Protein AF-A0A2H0LIM7-F1 (afdb_monomer_lite)

Structure (mmCIF, N/CA/C/O backbone):
data_AF-A0A2H0LIM7-F1
#
_entry.id   AF-A0A2H0LIM7-F1
#
loop_
_atom_site.group_PDB
_atom_site.id
_atom_site.type_symbol
_atom_site.label_atom_id
_atom_site.label_alt_id
_atom_site.label_comp_id
_atom_site.label_asym_id
_atom_site.label_entity_id
_atom_site.label_seq_id
_atom_site.pdbx_PDB_ins_code
_atom_site.Cartn_x
_atom_site.Cartn_y
_atom_site.Cartn_z
_atom_site.occupancy
_atom_site.B_iso_or_equiv
_atom_site.auth_seq_id
_atom_site.auth_comp_id
_atom_site.auth_asym_id
_atom_site.auth_atom_id
_atom_site.pdbx_PDB_model_num
ATOM 1 N N . MET A 1 1 ? -18.563 -8.566 0.658 1.00 57.03 1 MET A N 1
ATOM 2 C CA . MET A 1 1 ? -17.416 -7.647 0.821 1.00 57.03 1 MET A CA 1
ATOM 3 C C . MET A 1 1 ? -16.887 -7.383 -0.567 1.00 57.03 1 MET A C 1
ATOM 5 O O . MET A 1 1 ? -16.732 -8.363 -1.287 1.00 57.03 1 MET A O 1
ATOM 9 N N . GLY A 1 2 ? -16.702 -6.127 -0.965 1.00 71.62 2 GLY A N 1
ATOM 10 C CA . GLY A 1 2 ? -16.089 -5.837 -2.256 1.00 71.62 2 GLY A CA 1
ATOM 11 C C . GLY A 1 2 ? -14.582 -6.066 -2.238 1.00 71.62 2 GLY A C 1
ATOM 12 O O . GLY A 1 2 ? -13.991 -6.454 -1.222 1.00 71.62 2 GLY A O 1
ATOM 13 N N . GLU A 1 3 ? -13.982 -5.890 -3.409 1.00 87.62 3 GLU A N 1
ATOM 14 C CA . GLU A 1 3 ? -12.591 -6.235 -3.670 1.00 87.62 3 GLU A CA 1
ATOM 15 C C . GLU A 1 3 ? -11.652 -5.355 -2.830 1.00 87.62 3 GLU A C 1
ATOM 17 O O . GLU A 1 3 ? -11.713 -4.127 -2.878 1.00 87.62 3 GLU A O 1
ATOM 22 N N . ARG A 1 4 ? -10.776 -5.988 -2.042 1.00 94.50 4 ARG A N 1
ATOM 23 C CA . ARG A 1 4 ? -9.641 -5.318 -1.397 1.00 94.50 4 ARG A CA 1
ATOM 24 C C . ARG A 1 4 ? -8.365 -5.846 -2.010 1.00 94.50 4 ARG A C 1
ATOM 26 O O . ARG A 1 4 ? -8.205 -7.065 -2.128 1.00 94.50 4 ARG A O 1
ATOM 33 N N . LEU A 1 5 ? -7.474 -4.929 -2.352 1.00 97.69 5 LEU A N 1
ATOM 34 C CA . LEU A 1 5 ? -6.215 -5.237 -3.009 1.00 97.69 5 LEU A CA 1
ATOM 35 C C . LEU A 1 5 ? -5.060 -4.765 -2.139 1.00 97.69 5 LEU A C 1
ATOM 37 O O . LEU A 1 5 ? -5.102 -3.654 -1.618 1.00 97.69 5 LEU A O 1
ATOM 41 N N . VAL A 1 6 ? -4.034 -5.596 -1.996 1.00 98.62 6 VAL A N 1
ATOM 42 C CA . VAL A 1 6 ? -2.711 -5.154 -1.541 1.00 98.62 6 VAL A CA 1
ATOM 43 C C . VAL A 1 6 ? -1.841 -5.014 -2.773 1.00 98.62 6 VAL A C 1
ATOM 45 O O . VAL A 1 6 ? -1.863 -5.917 -3.605 1.00 98.62 6 VAL A O 1
ATOM 48 N N . LEU A 1 7 ? -1.119 -3.909 -2.900 1.00 98.56 7 LEU A N 1
ATOM 49 C CA . LEU A 1 7 ? -0.325 -3.594 -4.077 1.00 98.56 7 LEU A CA 1
ATOM 50 C C . LEU A 1 7 ? 1.060 -3.097 -3.682 1.00 98.56 7 LEU A C 1
ATOM 52 O O . LEU A 1 7 ? 1.208 -2.341 -2.721 1.00 98.56 7 LEU A O 1
ATOM 56 N N . ASP A 1 8 ? 2.028 -3.522 -4.478 1.00 98.38 8 ASP A N 1
ATOM 57 C CA . ASP A 1 8 ? 3.386 -2.996 -4.556 1.00 98.38 8 ASP A CA 1
ATOM 58 C C . ASP A 1 8 ? 3.808 -3.018 -6.036 1.00 98.38 8 ASP A C 1
ATOM 60 O O . ASP A 1 8 ? 3.236 -3.778 -6.835 1.00 98.38 8 ASP A O 1
ATOM 64 N N . LEU A 1 9 ? 4.762 -2.179 -6.431 1.00 98.12 9 LEU A N 1
ATOM 65 C CA . LEU A 1 9 ? 5.326 -2.224 -7.775 1.00 98.12 9 LEU A CA 1
ATOM 66 C C . LEU A 1 9 ? 6.826 -1.973 -7.810 1.00 98.12 9 LEU A C 1
ATOM 68 O O . LEU A 1 9 ? 7.392 -1.236 -7.009 1.00 98.12 9 LEU A O 1
ATOM 72 N N . GLU A 1 10 ? 7.432 -2.505 -8.863 1.00 97.88 10 GLU A N 1
ATOM 73 C CA . GLU A 1 10 ? 8.812 -2.246 -9.237 1.00 97.88 10 GLU A CA 1
ATOM 74 C C . GLU A 1 10 ? 8.871 -1.412 -10.517 1.00 97.88 10 GLU A C 1
ATOM 76 O O . GLU A 1 10 ? 8.013 -1.515 -11.405 1.00 97.88 10 GLU A O 1
ATOM 81 N N . THR A 1 11 ? 9.901 -0.574 -10.633 1.00 98.00 11 THR A N 1
ATOM 82 C CA . THR A 1 11 ? 10.043 0.369 -11.748 1.00 98.00 11 THR A CA 1
ATOM 83 C C . THR A 1 11 ? 11.043 -0.102 -12.798 1.00 98.00 11 THR A C 1
ATOM 85 O O . THR A 1 11 ? 11.822 -1.030 -12.583 1.00 98.00 11 THR A O 1
ATOM 88 N N . GLN A 1 12 ? 11.005 0.527 -13.973 1.00 97.75 12 GLN A N 1
ATOM 89 C CA . GLN A 1 12 ? 11.974 0.283 -15.049 1.00 97.75 12 GLN A CA 1
ATOM 90 C C . GLN A 1 12 ? 13.236 1.139 -14.907 1.00 97.75 12 GLN A C 1
ATOM 92 O O . GLN A 1 12 ? 14.309 0.763 -15.381 1.00 97.75 12 GLN A O 1
ATOM 97 N N . LYS A 1 13 ? 13.085 2.313 -14.288 1.00 96.81 13 LYS A N 1
ATOM 98 C CA . LYS A 1 13 ? 14.121 3.336 -14.141 1.00 96.81 13 LYS A CA 1
ATOM 99 C C . LYS A 1 13 ? 14.261 3.760 -12.687 1.00 96.81 13 LYS A C 1
ATOM 101 O O . LYS A 1 13 ? 13.305 3.686 -11.910 1.00 96.81 13 LYS A O 1
ATOM 106 N N . GLU A 1 14 ? 15.433 4.271 -12.340 1.00 95.06 14 GLU A N 1
ATOM 107 C CA . GLU A 1 14 ? 15.665 5.018 -11.103 1.00 95.06 14 GLU A CA 1
ATOM 108 C C . GLU A 1 14 ? 15.405 6.521 -11.283 1.00 95.06 14 GLU A C 1
ATOM 110 O O . GLU A 1 14 ? 15.381 7.064 -12.387 1.00 95.06 14 GLU A O 1
ATOM 115 N N . PHE A 1 15 ? 15.255 7.237 -10.166 1.00 94.62 15 PHE A N 1
ATOM 116 C CA . PHE A 1 15 ? 15.021 8.685 -10.172 1.00 94.62 15 PHE A CA 1
ATOM 117 C C . PHE A 1 15 ? 16.123 9.506 -10.859 1.00 94.62 15 PHE A C 1
ATOM 119 O O . PHE A 1 15 ? 15.852 10.624 -11.288 1.00 94.62 15 PHE A O 1
ATOM 126 N N . SER A 1 16 ? 17.357 8.999 -10.930 1.00 95.25 16 SER A N 1
ATOM 127 C CA . SER A 1 16 ? 18.481 9.629 -11.645 1.00 95.25 16 SER A CA 1
ATOM 128 C C . SER A 1 16 ? 18.307 9.610 -13.162 1.00 95.25 16 SER A C 1
ATOM 130 O O . SER A 1 16 ? 18.893 10.445 -13.844 1.00 95.25 16 SER A O 1
ATOM 132 N N . GLU A 1 17 ? 17.516 8.676 -13.687 1.00 95.12 17 GLU A N 1
ATOM 133 C CA . GLU A 1 17 ? 17.310 8.467 -15.123 1.00 95.12 17 GLU A CA 1
ATOM 134 C C . GLU A 1 17 ? 16.125 9.285 -15.674 1.00 95.12 17 GLU A C 1
ATOM 136 O O . GLU A 1 17 ? 15.857 9.241 -16.875 1.00 95.12 17 GLU A O 1
ATOM 141 N N . VAL A 1 18 ? 15.403 10.033 -14.826 1.00 95.19 18 VAL A N 1
ATOM 142 C CA . VAL A 1 18 ? 14.197 10.780 -15.222 1.00 95.19 18 VAL A CA 1
ATOM 143 C C . VAL A 1 18 ? 14.254 12.255 -14.838 1.00 95.19 18 VAL A C 1
ATOM 145 O O . VAL A 1 18 ? 14.730 12.643 -13.768 1.00 95.19 18 VAL A O 1
ATOM 148 N N . GLU A 1 19 ? 13.716 13.100 -15.715 1.00 92.44 19 GLU A N 1
ATOM 149 C CA . GLU A 1 19 ? 13.679 14.543 -15.501 1.00 92.44 19 GLU A CA 1
ATOM 150 C C . GLU A 1 19 ? 12.860 14.905 -14.255 1.00 92.44 19 GLU A C 1
ATOM 152 O O . GLU A 1 19 ? 11.768 14.385 -14.011 1.00 92.44 19 GLU A O 1
ATOM 157 N N . GLY A 1 20 ? 13.401 15.813 -13.440 1.00 92.38 20 GLY A N 1
ATOM 158 C CA . GLY A 1 20 ? 12.714 16.330 -12.259 1.00 92.38 20 GLY A CA 1
ATOM 159 C C . GLY A 1 20 ? 12.438 15.287 -11.172 1.00 92.38 20 GLY A C 1
ATOM 160 O O . GLY A 1 20 ? 11.701 15.595 -10.240 1.00 92.38 20 GLY A O 1
ATOM 161 N N . ARG A 1 21 ? 13.014 14.075 -11.269 1.00 92.56 21 ARG A N 1
ATOM 162 C CA . ARG A 1 21 ? 12.788 12.962 -10.328 1.00 92.56 21 ARG A CA 1
ATOM 163 C C . ARG A 1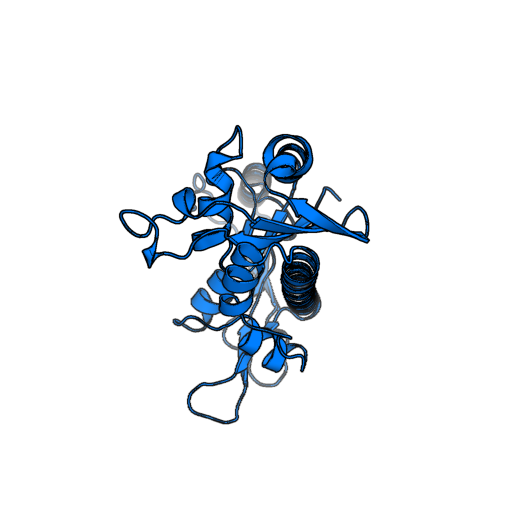 21 ? 11.295 12.635 -10.159 1.00 92.56 21 ARG A C 1
ATOM 165 O O . ARG A 1 21 ? 10.840 12.333 -9.058 1.00 92.56 21 ARG A O 1
ATOM 172 N N . LYS A 1 22 ? 10.539 12.733 -11.253 1.00 95.00 22 LYS A N 1
ATOM 173 C CA . LYS A 1 22 ? 9.093 12.501 -11.294 1.00 95.00 22 LYS A CA 1
ATOM 174 C C . LYS A 1 22 ? 8.766 10.999 -11.294 1.00 95.00 22 LYS A C 1
ATOM 176 O O . LYS A 1 22 ? 9.214 10.311 -12.214 1.00 95.00 22 LYS A O 1
ATOM 181 N N . PRO A 1 23 ? 8.006 10.476 -10.311 1.00 96.75 23 PRO A N 1
ATOM 182 C CA . PRO A 1 23 ? 7.642 9.057 -10.261 1.00 96.75 23 PRO A CA 1
ATOM 183 C C . PRO A 1 23 ? 6.920 8.555 -11.520 1.00 96.75 23 PRO A C 1
ATOM 185 O O . PRO A 1 23 ? 7.204 7.465 -12.003 1.00 96.75 23 PRO A O 1
ATOM 188 N N . GLU A 1 24 ? 6.048 9.373 -12.108 1.00 96.81 24 GLU A N 1
ATOM 189 C CA . GLU A 1 24 ? 5.269 9.042 -13.307 1.00 96.81 24 GLU A CA 1
ATOM 190 C C . GLU A 1 24 ? 6.130 8.747 -14.552 1.00 96.81 24 GLU A C 1
ATOM 192 O O . GLU A 1 24 ? 5.637 8.207 -15.537 1.00 96.81 24 GLU A O 1
ATOM 197 N N . LEU A 1 25 ? 7.426 9.081 -14.527 1.00 97.69 25 LEU A N 1
ATOM 198 C CA . LEU A 1 25 ? 8.358 8.831 -15.631 1.00 97.69 25 LEU A CA 1
ATOM 199 C C . LEU A 1 25 ? 9.185 7.547 -15.462 1.00 97.69 25 LEU A C 1
ATOM 201 O O . LEU A 1 25 ? 9.908 7.158 -16.391 1.00 97.69 25 LEU A O 1
ATOM 205 N N . LEU A 1 26 ? 9.108 6.901 -14.292 1.00 97.81 26 LEU A N 1
ATOM 206 C CA . LEU A 1 26 ? 9.946 5.749 -13.951 1.00 97.81 26 LEU A CA 1
ATOM 207 C C . LEU A 1 26 ? 9.567 4.484 -14.729 1.00 97.81 26 LEU A C 1
ATOM 209 O O . LEU A 1 26 ? 10.425 3.629 -14.942 1.00 97.81 26 LEU A O 1
ATOM 213 N N . GLY A 1 27 ? 8.314 4.395 -15.182 1.00 98.12 27 GLY A N 1
ATOM 214 C CA . GLY A 1 27 ? 7.759 3.224 -15.858 1.00 98.12 27 GLY A CA 1
ATOM 215 C C . GLY A 1 27 ? 7.587 2.026 -14.922 1.00 98.12 27 GLY A C 1
ATOM 216 O O . GLY A 1 27 ? 8.317 1.874 -13.943 1.00 98.12 27 GLY A O 1
ATOM 217 N N . VAL A 1 28 ? 6.628 1.158 -15.232 1.00 98.44 28 VAL A N 1
ATOM 218 C CA . VAL A 1 28 ? 6.327 -0.051 -14.448 1.00 98.44 28 VAL A CA 1
ATOM 219 C C . VAL A 1 28 ? 7.069 -1.251 -15.029 1.00 98.44 28 VAL A C 1
ATOM 221 O O . VAL A 1 28 ? 6.936 -1.525 -16.217 1.00 98.44 28 VAL A O 1
ATOM 224 N N . SER A 1 29 ? 7.824 -1.999 -14.224 1.00 98.00 29 SER A N 1
ATOM 225 C CA . SER A 1 29 ? 8.353 -3.305 -14.645 1.00 98.00 29 SER A CA 1
ATOM 226 C C . SER A 1 29 ? 7.385 -4.430 -14.266 1.00 98.00 29 SER A C 1
ATOM 228 O O . SER A 1 29 ? 6.928 -5.167 -15.142 1.00 98.00 29 SER A O 1
ATOM 230 N N . VAL A 1 30 ? 7.014 -4.518 -12.986 1.00 98.50 30 VAL A N 1
ATOM 231 C CA . VAL A 1 30 ? 6.029 -5.470 -12.451 1.00 98.50 30 VAL A CA 1
ATOM 232 C C . VAL A 1 30 ? 5.170 -4.780 -11.396 1.00 98.50 30 VAL A C 1
ATOM 234 O O . VAL A 1 30 ? 5.684 -4.028 -10.576 1.00 98.50 30 VAL A O 1
ATOM 237 N N . VAL A 1 31 ? 3.872 -5.075 -11.389 1.00 98.81 31 VAL A N 1
ATOM 238 C CA . VAL A 1 31 ? 2.958 -4.762 -10.285 1.00 98.81 31 VAL A CA 1
ATOM 239 C C . VAL A 1 31 ? 2.527 -6.062 -9.632 1.00 98.81 31 VAL A C 1
ATOM 241 O O . VAL A 1 31 ? 1.913 -6.911 -10.282 1.00 98.81 31 VAL A O 1
ATOM 244 N N . GLY A 1 32 ? 2.835 -6.214 -8.353 1.00 98.69 32 GLY A N 1
ATOM 245 C CA . GLY A 1 32 ? 2.361 -7.312 -7.532 1.00 98.69 32 GLY A CA 1
ATOM 246 C C . GLY A 1 32 ? 1.036 -6.941 -6.881 1.00 98.69 32 GLY A C 1
ATOM 247 O O . GLY A 1 32 ? 0.869 -5.838 -6.362 1.00 98.69 32 GLY A O 1
ATOM 248 N N . VAL A 1 33 ? 0.088 -7.874 -6.875 1.00 98.75 33 VAL A N 1
ATOM 249 C CA . VAL A 1 33 ? -1.215 -7.683 -6.242 1.00 98.75 33 VAL A CA 1
ATOM 250 C C . VAL A 1 33 ? -1.601 -8.911 -5.438 1.00 98.75 33 VAL A C 1
ATOM 252 O O . VAL A 1 33 ? -1.438 -10.039 -5.889 1.00 98.75 33 VAL A O 1
ATOM 255 N N . TYR A 1 34 ? -2.181 -8.698 -4.263 1.00 98.75 34 TYR A N 1
ATOM 256 C CA . TYR A 1 34 ? -2.949 -9.717 -3.559 1.00 98.75 34 TYR A CA 1
ATOM 257 C C . TYR A 1 34 ? -4.419 -9.315 -3.506 1.00 98.75 34 TYR A C 1
ATOM 259 O O . TYR A 1 34 ? -4.742 -8.214 -3.059 1.00 98.75 34 TYR A O 1
ATOM 267 N N . SER A 1 35 ? -5.309 -10.224 -3.905 1.00 97.94 35 SER A N 1
ATOM 268 C CA . SER A 1 35 ? -6.756 -10.033 -3.802 1.00 97.94 35 SER A CA 1
ATOM 269 C C . SER A 1 35 ? -7.327 -10.773 -2.602 1.00 97.94 35 SER A C 1
ATOM 271 O O . SER A 1 35 ? -7.253 -11.999 -2.523 1.00 97.94 35 SER A O 1
ATOM 273 N N . TYR A 1 36 ? -7.983 -10.044 -1.695 1.00 95.75 36 TYR A N 1
ATOM 274 C CA . TYR A 1 36 ? -8.735 -10.665 -0.598 1.00 95.75 36 TYR A CA 1
ATOM 275 C C . TYR A 1 36 ? -9.972 -11.424 -1.081 1.00 95.75 36 TYR A C 1
ATOM 277 O O . TYR A 1 36 ? -10.409 -12.353 -0.409 1.00 95.75 36 TYR A O 1
ATOM 285 N N . GLN A 1 37 ? -10.549 -11.029 -2.218 1.00 94.75 37 GLN A N 1
ATOM 286 C CA . GLN A 1 37 ? -11.741 -11.677 -2.759 1.00 94.75 37 GLN A CA 1
ATOM 287 C C . GLN A 1 37 ? -11.405 -13.031 -3.388 1.00 94.75 37 GLN A C 1
ATOM 289 O O . GLN A 1 37 ? -12.150 -13.992 -3.219 1.00 94.75 37 GLN A O 1
ATOM 294 N N . GLU A 1 38 ? -10.284 -13.106 -4.103 1.00 95.88 38 GLU A N 1
ATOM 295 C CA . GLU A 1 38 ? -9.848 -14.325 -4.793 1.00 95.88 38 GLU A CA 1
ATOM 296 C C . GLU A 1 38 ? -8.856 -15.155 -3.967 1.00 95.88 38 GLU A C 1
ATOM 298 O O . GLU A 1 38 ? -8.543 -16.282 -4.343 1.00 95.88 38 GLU A O 1
ATOM 303 N N . ASN A 1 39 ? -8.361 -14.608 -2.850 1.00 96.88 39 ASN A N 1
ATOM 304 C CA . ASN A 1 39 ? -7.353 -15.218 -1.984 1.00 96.88 39 ASN A CA 1
ATOM 305 C C . ASN A 1 39 ? -6.112 -15.692 -2.766 1.00 96.88 39 ASN A C 1
ATOM 307 O O . ASN A 1 39 ? -5.599 -16.792 -2.551 1.00 96.88 39 ASN A O 1
ATOM 311 N N . ARG A 1 40 ? -5.640 -14.868 -3.709 1.00 97.69 40 ARG A N 1
ATOM 312 C CA . ARG A 1 40 ? -4.475 -15.177 -4.544 1.00 97.69 40 ARG A CA 1
ATOM 313 C C . ARG A 1 40 ? -3.600 -13.959 -4.791 1.00 97.69 40 ARG A C 1
ATOM 315 O O . ARG A 1 40 ? -4.044 -12.817 -4.659 1.00 97.69 40 ARG A O 1
ATOM 322 N N . TYR A 1 41 ? -2.366 -14.256 -5.171 1.00 98.62 41 TYR A N 1
ATOM 323 C CA . TYR A 1 41 ? -1.390 -13.292 -5.648 1.00 98.62 41 TYR A CA 1
ATOM 324 C C . TYR A 1 41 ? -1.368 -13.313 -7.175 1.00 98.62 41 TYR A C 1
ATOM 326 O O . TYR A 1 41 ? -1.304 -14.387 -7.771 1.00 98.62 41 TYR A O 1
ATOM 334 N N . ASP A 1 42 ? -1.393 -12.134 -7.780 1.00 98.25 42 ASP A N 1
ATOM 335 C CA . ASP A 1 42 ? -1.286 -11.914 -9.215 1.00 98.25 42 ASP A CA 1
ATOM 336 C C . ASP A 1 42 ? -0.126 -10.943 -9.475 1.00 98.25 42 ASP A C 1
ATOM 338 O O . ASP A 1 42 ? 0.133 -10.045 -8.673 1.00 98.25 42 ASP A O 1
ATOM 342 N N . ALA A 1 43 ? 0.570 -11.108 -10.597 1.00 98.38 43 ALA A N 1
ATOM 343 C CA . ALA A 1 43 ? 1.596 -10.176 -11.049 1.00 98.38 43 ALA A CA 1
ATOM 344 C C . ALA A 1 43 ? 1.256 -9.680 -12.454 1.00 98.38 43 ALA A C 1
ATOM 346 O O . ALA A 1 43 ? 0.880 -10.469 -13.324 1.00 98.38 43 ALA A O 1
ATOM 347 N N . TYR A 1 44 ? 1.397 -8.377 -12.668 1.00 98.62 44 TYR A N 1
ATOM 348 C CA . TYR A 1 44 ? 1.095 -7.711 -13.928 1.00 98.62 44 TYR A CA 1
ATOM 349 C C . TYR A 1 44 ? 2.356 -7.056 -14.470 1.00 98.62 44 TYR A C 1
ATOM 351 O O . TYR A 1 44 ? 2.979 -6.245 -13.789 1.00 98.62 44 TYR A O 1
ATOM 359 N N . MET A 1 45 ? 2.727 -7.388 -15.704 1.00 98.12 45 MET A N 1
ATOM 360 C CA . MET A 1 45 ? 3.746 -6.630 -16.430 1.00 98.12 45 MET A CA 1
ATOM 361 C C . MET A 1 45 ? 3.143 -5.336 -16.980 1.00 98.12 45 MET A C 1
ATOM 363 O O . MET A 1 45 ? 1.922 -5.206 -17.068 1.00 98.12 45 MET A O 1
ATOM 367 N N . GLU A 1 46 ? 3.992 -4.401 -17.406 1.00 98.19 46 GLU A N 1
ATOM 368 C CA . GLU A 1 46 ? 3.580 -3.099 -17.951 1.00 98.19 46 GLU A CA 1
ATOM 369 C C . GLU A 1 46 ? 2.410 -3.189 -18.949 1.00 98.19 46 GLU A C 1
ATOM 371 O O . GLU A 1 46 ? 1.400 -2.499 -18.804 1.00 98.19 46 GLU A O 1
ATOM 376 N N . ALA A 1 47 ? 2.515 -4.096 -19.926 1.00 97.94 47 ALA A N 1
ATOM 377 C CA . ALA A 1 47 ? 1.519 -4.278 -20.983 1.00 97.94 47 ALA A CA 1
ATOM 378 C C . ALA A 1 47 ? 0.142 -4.737 -20.464 1.00 97.94 47 ALA A C 1
ATOM 380 O O . ALA A 1 47 ? -0.875 -4.527 -21.125 1.00 97.94 47 ALA A O 1
ATOM 381 N N . ASP A 1 48 ? 0.099 -5.350 -19.281 1.00 97.81 48 ASP A N 1
ATOM 382 C CA . ASP A 1 48 ? -1.123 -5.851 -18.662 1.00 97.81 48 ASP A CA 1
ATOM 383 C C . ASP A 1 48 ? -1.809 -4.812 -17.761 1.00 97.81 48 ASP A C 1
ATOM 385 O O . ASP A 1 48 ? -2.986 -4.984 -17.430 1.00 97.81 48 ASP A O 1
ATOM 389 N N . VAL A 1 49 ? -1.119 -3.730 -17.374 1.00 98.19 49 VAL A N 1
ATOM 390 C CA . VAL A 1 49 ? -1.624 -2.769 -16.378 1.00 98.19 49 VAL A CA 1
ATOM 391 C C . VAL A 1 49 ? -2.938 -2.133 -16.831 1.00 98.19 49 VAL A C 1
ATOM 393 O O . VAL A 1 49 ? -3.936 -2.193 -16.113 1.00 98.19 49 VAL A O 1
ATOM 396 N N . ALA A 1 50 ? -2.974 -1.570 -18.040 1.00 97.31 50 ALA A N 1
ATOM 397 C CA . ALA A 1 50 ? -4.133 -0.819 -18.521 1.00 97.31 50 ALA A CA 1
ATOM 398 C C . ALA A 1 50 ? -5.374 -1.705 -18.744 1.00 97.31 50 ALA A C 1
ATOM 400 O O . ALA A 1 50 ? -6.495 -1.288 -18.460 1.00 97.31 50 ALA A O 1
ATOM 401 N N . LEU A 1 51 ? -5.186 -2.930 -19.248 1.00 96.81 51 LEU A N 1
ATOM 402 C CA . LEU A 1 51 ? -6.295 -3.808 -19.641 1.00 96.81 51 LEU A CA 1
ATOM 403 C C . LEU A 1 51 ? -6.755 -4.747 -18.524 1.00 96.81 51 LEU A C 1
ATOM 405 O O . LEU A 1 51 ? -7.944 -5.052 -18.448 1.00 96.81 51 LEU A O 1
ATOM 409 N N . LYS A 1 52 ? -5.837 -5.230 -17.678 1.00 97.62 52 LYS A N 1
ATOM 410 C CA . LYS A 1 52 ? -6.139 -6.257 -16.669 1.00 97.62 52 LYS A CA 1
ATOM 411 C C . LYS A 1 52 ? -6.173 -5.704 -15.248 1.00 97.62 52 LYS A C 1
ATOM 413 O O . LYS A 1 52 ? -7.031 -6.120 -14.474 1.00 97.62 52 LYS A O 1
ATOM 418 N N . LEU A 1 53 ? -5.274 -4.781 -14.896 1.00 97.88 53 LEU A N 1
ATOM 419 C CA . LEU A 1 53 ? -5.187 -4.250 -13.531 1.00 97.88 53 LEU A CA 1
ATOM 420 C C . LEU A 1 53 ? -6.094 -3.031 -13.312 1.00 97.88 53 LEU A C 1
ATOM 422 O O . LEU A 1 53 ? -6.785 -2.967 -12.296 1.00 97.88 53 LEU A O 1
ATOM 426 N N . ALA A 1 54 ? -6.138 -2.084 -14.253 1.00 97.81 54 ALA A N 1
ATOM 427 C CA . ALA A 1 54 ? -6.904 -0.846 -14.093 1.00 97.81 54 ALA A CA 1
ATOM 428 C C . ALA A 1 54 ? -8.393 -1.071 -13.739 1.00 97.81 54 ALA A C 1
ATOM 430 O O . ALA A 1 54 ? -8.868 -0.403 -12.817 1.00 97.81 54 ALA A O 1
ATOM 431 N N . PRO A 1 55 ? -9.126 -2.028 -14.354 1.00 95.94 55 PRO A N 1
ATOM 432 C CA . PRO A 1 55 ? -10.512 -2.306 -13.970 1.00 95.94 55 PRO A CA 1
ATOM 433 C C . PRO A 1 55 ? -10.655 -2.804 -12.525 1.00 95.94 55 PRO A C 1
ATOM 435 O O . PRO A 1 55 ? -11.602 -2.427 -11.838 1.00 95.94 55 PRO A O 1
ATOM 438 N N . ARG A 1 56 ? -9.696 -3.606 -12.039 1.00 96.19 56 ARG A N 1
ATOM 439 C CA . ARG A 1 56 ? -9.678 -4.105 -10.654 1.00 96.19 56 ARG A CA 1
ATOM 440 C C . ARG A 1 56 ? -9.417 -2.978 -9.664 1.00 96.19 56 ARG A C 1
ATOM 442 O O . ARG A 1 56 ? -10.120 -2.853 -8.669 1.00 96.19 56 ARG A O 1
ATOM 449 N N . LEU A 1 57 ? -8.448 -2.108 -9.964 1.00 96.25 57 LEU A N 1
ATOM 450 C CA . LEU A 1 57 ? -8.175 -0.923 -9.146 1.00 96.25 57 LEU A CA 1
ATOM 451 C C . LEU A 1 57 ? -9.404 -0.012 -9.066 1.00 96.25 57 LEU A C 1
ATOM 453 O O . LEU A 1 57 ? -9.740 0.461 -7.986 1.00 96.25 57 LEU A O 1
ATOM 457 N N . GLN A 1 58 ? -10.106 0.192 -10.183 1.00 94.25 58 GLN A N 1
ATOM 458 C CA . GLN A 1 58 ? -11.320 1.009 -10.219 1.00 94.25 58 GLN A CA 1
ATOM 459 C C . GLN A 1 58 ? -12.465 0.417 -9.383 1.00 94.25 58 GLN A C 1
ATOM 461 O O . GLN A 1 58 ? -13.245 1.167 -8.794 1.00 94.25 58 GLN A O 1
ATOM 466 N N . ALA A 1 59 ? -12.574 -0.913 -9.342 1.00 91.75 59 ALA A N 1
ATOM 467 C CA . ALA A 1 59 ? -13.593 -1.631 -8.582 1.00 91.75 59 ALA A CA 1
ATOM 468 C C . ALA A 1 59 ? -13.235 -1.825 -7.096 1.00 91.75 59 ALA A C 1
ATOM 470 O O . ALA A 1 59 ? -14.116 -2.159 -6.299 1.00 91.75 59 ALA A O 1
ATOM 471 N N . ALA A 1 60 ? -11.971 -1.617 -6.713 1.00 92.44 60 ALA A N 1
ATOM 472 C CA . ALA A 1 60 ? -11.496 -1.865 -5.360 1.00 92.44 60 ALA A CA 1
ATOM 473 C C . ALA A 1 60 ? -12.181 -0.949 -4.328 1.00 92.44 60 ALA A C 1
ATOM 475 O O . ALA A 1 60 ? -12.176 0.280 -4.429 1.00 92.44 60 ALA A O 1
ATOM 476 N N . GLU A 1 61 ? -12.728 -1.555 -3.273 1.00 92.81 61 GLU A N 1
ATOM 477 C CA . GLU A 1 61 ? -13.261 -0.841 -2.107 1.00 92.81 61 GLU A CA 1
ATOM 478 C C . GLU A 1 61 ? -12.147 -0.256 -1.236 1.00 92.81 61 GLU A C 1
ATOM 480 O O . GLU A 1 61 ? -12.383 0.714 -0.511 1.00 92.81 61 GLU A O 1
ATOM 485 N N . LEU A 1 62 ? -10.961 -0.872 -1.276 1.00 94.00 62 LEU A N 1
ATOM 486 C CA . LEU A 1 62 ? -9.766 -0.419 -0.579 1.00 94.00 62 LEU A CA 1
ATOM 487 C C . LEU A 1 62 ? -8.504 -0.966 -1.256 1.00 94.00 62 LEU A C 1
ATOM 489 O O . LEU A 1 62 ? -8.341 -2.182 -1.390 1.00 94.00 62 LEU A O 1
ATOM 493 N N . LEU A 1 63 ? -7.595 -0.062 -1.608 1.00 96.81 63 LEU A N 1
ATOM 494 C CA . LEU A 1 63 ? -6.234 -0.362 -2.030 1.00 96.81 63 LEU A CA 1
ATOM 495 C C . LEU A 1 63 ? -5.267 -0.171 -0.856 1.00 96.81 63 LEU A C 1
ATOM 497 O O . LEU A 1 63 ? -5.227 0.888 -0.237 1.00 96.81 63 LEU A O 1
ATOM 501 N N . ILE A 1 64 ? -4.489 -1.192 -0.536 1.00 98.00 64 ILE A N 1
ATOM 502 C CA . ILE A 1 64 ? -3.557 -1.218 0.590 1.00 98.00 64 ILE A CA 1
ATOM 503 C C . ILE A 1 64 ? -2.144 -1.263 0.024 1.00 98.00 64 ILE A C 1
ATOM 505 O O . ILE A 1 64 ? -1.866 -2.059 -0.868 1.00 98.00 64 ILE A O 1
ATOM 509 N N . GLY A 1 65 ? -1.239 -0.455 0.559 1.00 98.12 65 GLY A N 1
ATOM 510 C CA . GLY A 1 65 ? 0.164 -0.505 0.162 1.00 98.12 65 GLY A CA 1
ATOM 511 C C . GLY A 1 65 ? 1.086 0.129 1.191 1.00 98.12 65 GLY A C 1
ATOM 512 O O . GLY A 1 65 ? 0.650 0.581 2.258 1.00 98.12 65 GLY A O 1
ATOM 513 N N . PHE A 1 66 ? 2.373 0.174 0.860 1.00 97.88 66 PHE A N 1
ATOM 514 C CA . PHE A 1 66 ? 3.406 0.775 1.692 1.00 97.88 66 PHE A CA 1
ATOM 515 C C . PHE A 1 66 ? 4.119 1.884 0.918 1.00 97.88 66 PHE A C 1
ATOM 517 O O . PHE A 1 66 ? 4.823 1.616 -0.041 1.00 97.88 66 PHE A O 1
ATOM 524 N N . ASN A 1 67 ? 3.948 3.141 1.339 1.00 97.25 67 ASN A N 1
ATOM 525 C CA . ASN A 1 67 ? 4.356 4.335 0.585 1.00 97.25 67 ASN A CA 1
ATOM 526 C C . ASN A 1 67 ? 3.644 4.506 -0.778 1.00 97.25 67 ASN A C 1
ATOM 528 O O . ASN A 1 67 ? 4.039 5.346 -1.594 1.00 97.25 67 ASN A O 1
ATOM 532 N N . ILE A 1 68 ? 2.547 3.771 -0.969 1.00 97.69 68 ILE A N 1
ATOM 533 C CA . ILE A 1 68 ? 1.739 3.706 -2.188 1.00 97.69 68 ILE A CA 1
ATOM 534 C C . ILE A 1 68 ? 1.206 5.070 -2.631 1.00 97.69 68 ILE A C 1
ATOM 536 O O . ILE A 1 68 ? 1.155 5.339 -3.831 1.00 97.69 68 ILE A O 1
ATOM 540 N N . ARG A 1 69 ? 0.878 5.987 -1.701 1.00 96.31 69 ARG A N 1
ATOM 541 C CA . ARG A 1 69 ? 0.373 7.325 -2.075 1.00 96.31 69 ARG A CA 1
ATOM 542 C C . ARG A 1 69 ? 1.419 8.141 -2.822 1.00 96.31 69 ARG A C 1
ATOM 544 O O . ARG A 1 69 ? 1.094 8.888 -3.740 1.00 96.31 69 ARG A O 1
ATOM 551 N N . ARG A 1 70 ? 2.664 8.077 -2.352 1.00 95.69 70 ARG A N 1
ATOM 552 C CA . ARG A 1 70 ? 3.741 8.982 -2.775 1.00 95.69 70 ARG A CA 1
ATOM 553 C C . ARG A 1 70 ? 4.639 8.381 -3.844 1.00 95.69 70 ARG A C 1
ATOM 555 O O . ARG A 1 70 ? 5.472 9.107 -4.381 1.00 95.69 70 ARG A O 1
ATOM 562 N N . PHE A 1 71 ? 4.509 7.086 -4.108 1.00 97.31 71 PHE A N 1
ATOM 563 C CA . PHE A 1 71 ? 5.366 6.378 -5.041 1.00 97.31 71 PHE A CA 1
ATOM 564 C C . PHE A 1 71 ? 4.548 5.600 -6.068 1.00 97.31 71 PHE A C 1
ATOM 566 O O . PHE A 1 71 ? 4.376 6.088 -7.181 1.00 97.31 71 PHE A O 1
ATOM 573 N N . ASP A 1 72 ? 3.988 4.457 -5.690 1.00 98.38 72 ASP A N 1
ATOM 574 C CA . ASP A 1 72 ? 3.368 3.504 -6.608 1.00 98.38 72 ASP A CA 1
ATOM 575 C C . ASP A 1 72 ? 2.209 4.116 -7.408 1.00 98.38 72 ASP A C 1
ATOM 577 O O . ASP A 1 72 ? 2.148 3.986 -8.628 1.00 98.38 72 ASP A O 1
ATOM 581 N N . LEU A 1 73 ? 1.297 4.842 -6.752 1.00 98.12 73 LEU A N 1
ATOM 582 C CA . LEU A 1 73 ? 0.163 5.470 -7.435 1.00 98.12 73 LEU A CA 1
ATOM 583 C C . LEU A 1 73 ? 0.605 6.528 -8.460 1.00 98.12 73 LEU A C 1
ATOM 585 O O . LEU A 1 73 ? 0.152 6.458 -9.603 1.00 98.12 73 LEU A O 1
ATOM 589 N N . PRO A 1 74 ? 1.501 7.476 -8.129 1.00 98.25 74 PRO A N 1
ATOM 590 C CA . PRO A 1 74 ? 2.125 8.340 -9.126 1.00 98.25 74 PRO A CA 1
ATOM 591 C C . PRO A 1 74 ? 2.777 7.596 -10.303 1.00 98.25 74 PRO A C 1
ATOM 593 O O . PRO A 1 74 ? 2.595 8.017 -11.443 1.00 98.25 74 PRO A O 1
ATOM 596 N N . VAL A 1 75 ? 3.481 6.481 -10.060 1.00 98.56 75 VAL A N 1
ATOM 597 C CA . VAL A 1 75 ? 4.068 5.650 -11.134 1.00 98.56 75 VAL A CA 1
ATOM 598 C C . VAL A 1 75 ? 2.979 5.002 -12.001 1.00 98.56 75 VAL A C 1
ATOM 600 O O . VAL A 1 75 ? 3.135 4.921 -13.217 1.00 98.56 75 VAL A O 1
ATOM 603 N N . LEU A 1 76 ? 1.866 4.562 -11.405 1.00 98.38 76 LEU A N 1
ATOM 604 C CA . LEU A 1 76 ? 0.744 3.930 -12.111 1.00 98.38 76 LEU A CA 1
ATOM 605 C C . LEU A 1 76 ? -0.120 4.918 -12.893 1.00 98.38 76 LEU A C 1
ATOM 607 O O . LEU A 1 76 ? -0.730 4.524 -13.884 1.00 98.38 76 LEU A O 1
ATOM 611 N N . GLN A 1 77 ? -0.198 6.182 -12.472 1.00 98.06 77 GLN A N 1
ATOM 612 C CA . GLN A 1 77 ? -1.121 7.170 -13.037 1.00 98.06 77 GLN A CA 1
ATOM 613 C C . GLN A 1 77 ? -1.109 7.254 -14.581 1.00 98.06 77 GLN A C 1
ATOM 615 O O . GLN A 1 77 ? -2.204 7.325 -15.144 1.00 98.06 77 GLN A O 1
ATOM 620 N N . PRO A 1 78 ? 0.037 7.205 -15.294 1.00 98.19 78 PRO A N 1
ATOM 621 C CA . PRO A 1 78 ? 0.066 7.227 -16.762 1.00 98.19 78 PRO A CA 1
ATOM 622 C C . PRO A 1 78 ? -0.646 6.047 -17.438 1.00 98.19 78 PRO A C 1
ATOM 624 O O . PRO A 1 78 ? -1.034 6.152 -18.598 1.00 98.19 78 PRO A O 1
ATOM 627 N N . TYR A 1 79 ? -0.818 4.932 -16.727 1.00 98.12 79 TYR A N 1
ATOM 628 C CA . TYR A 1 79 ? -1.423 3.701 -17.240 1.00 98.12 79 TYR A CA 1
ATOM 629 C C . TYR A 1 79 ? -2.925 3.600 -16.944 1.00 98.12 79 TYR A C 1
ATOM 631 O O . TYR A 1 79 ? -3.580 2.669 -17.417 1.00 98.12 79 TYR A O 1
ATOM 639 N N . LEU A 1 80 ? -3.480 4.518 -16.145 1.00 97.62 80 LEU A N 1
ATOM 640 C CA . LEU A 1 80 ? -4.862 4.447 -15.676 1.00 97.62 80 LEU A CA 1
ATOM 641 C C . LEU A 1 80 ? -5.752 5.468 -16.399 1.00 97.62 80 LEU A C 1
ATOM 643 O O . LEU A 1 80 ? -5.392 6.642 -16.490 1.00 97.62 80 LEU A O 1
ATOM 647 N N . PRO A 1 81 ? -6.964 5.075 -16.839 1.00 96.19 81 PRO A N 1
ATOM 648 C CA . PRO A 1 81 ? -7.913 5.984 -17.485 1.00 96.19 81 PRO A CA 1
ATOM 649 C C . PRO A 1 81 ? -8.677 6.878 -16.487 1.00 96.19 81 PRO A C 1
ATOM 651 O O . PRO A 1 81 ? -9.615 7.575 -16.866 1.00 96.19 81 PRO A O 1
ATOM 654 N N . PHE A 1 82 ? -8.312 6.845 -15.203 1.00 95.25 82 PHE A N 1
ATOM 655 C CA . PHE A 1 82 ? -8.910 7.619 -14.117 1.00 95.25 82 PHE A CA 1
ATOM 656 C C . PHE A 1 82 ? -7.818 8.145 -13.177 1.00 95.25 82 PHE A C 1
ATOM 658 O O . PHE A 1 82 ? -6.675 7.685 -13.197 1.00 95.25 82 PHE A O 1
ATOM 665 N N . SER A 1 83 ? -8.158 9.122 -12.334 1.00 95.81 83 SER A N 1
ATOM 666 C CA . SER A 1 83 ? -7.198 9.676 -11.376 1.00 95.81 83 SER A CA 1
ATOM 667 C C . SER A 1 83 ? -6.977 8.726 -10.198 1.00 95.81 83 SER A C 1
ATOM 669 O O . SER A 1 83 ? -7.933 8.296 -9.556 1.00 95.81 83 SER A O 1
ATOM 671 N N . VAL A 1 84 ? -5.719 8.467 -9.834 1.00 95.31 84 VAL A N 1
ATOM 672 C CA . VAL A 1 84 ? -5.376 7.668 -8.644 1.00 95.31 84 VAL A CA 1
ATOM 673 C C . VAL A 1 84 ? -5.918 8.269 -7.350 1.00 95.31 84 VAL A C 1
ATOM 675 O O . VAL A 1 84 ? -6.181 7.542 -6.398 1.00 95.31 84 VAL A O 1
ATOM 678 N N . ASN A 1 85 ? -6.175 9.580 -7.327 1.00 91.69 85 ASN A N 1
ATOM 679 C CA . ASN A 1 85 ? -6.756 10.266 -6.174 1.00 91.69 85 ASN A CA 1
ATOM 680 C C . ASN A 1 85 ? -8.206 9.843 -5.888 1.00 91.69 85 ASN A C 1
ATOM 682 O O . ASN A 1 85 ? -8.701 10.087 -4.791 1.00 91.69 85 ASN A O 1
ATOM 686 N N . THR A 1 86 ? -8.896 9.208 -6.844 1.00 90.38 86 THR A N 1
ATOM 687 C CA . THR A 1 86 ? -10.251 8.681 -6.616 1.00 90.38 86 THR A CA 1
ATOM 688 C C . THR A 1 86 ? -10.255 7.307 -5.948 1.00 90.38 86 THR A C 1
ATOM 690 O O . THR A 1 86 ? -11.317 6.844 -5.529 1.00 90.38 86 THR A O 1
ATOM 693 N N . LEU A 1 87 ? -9.096 6.643 -5.855 1.00 91.94 87 LEU A N 1
ATOM 694 C CA . LEU A 1 87 ? -8.975 5.317 -5.259 1.00 91.94 87 LEU A CA 1
ATOM 695 C C . LEU A 1 87 ? -9.093 5.408 -3.731 1.00 91.94 87 LEU A C 1
ATOM 697 O O . LEU A 1 87 ? -8.314 6.126 -3.096 1.00 91.94 87 LEU A O 1
ATOM 701 N N . PRO A 1 88 ? -10.024 4.667 -3.101 1.00 91.75 88 PRO A N 1
ATOM 702 C CA . PRO A 1 88 ? -9.996 4.490 -1.658 1.00 91.75 88 PRO A CA 1
ATOM 703 C C . PRO A 1 88 ? -8.728 3.721 -1.286 1.00 91.75 88 PRO A C 1
ATOM 705 O O . PRO A 1 88 ? -8.526 2.605 -1.760 1.00 91.75 88 PRO A O 1
ATOM 708 N N . MET A 1 89 ? -7.874 4.299 -0.443 1.00 93.25 89 MET A N 1
ATOM 709 C CA . MET A 1 89 ? -6.578 3.696 -0.141 1.00 93.25 89 MET A CA 1
ATOM 710 C C . MET A 1 89 ? -6.152 3.821 1.322 1.00 93.25 89 MET A C 1
ATOM 712 O O . MET A 1 89 ? -6.517 4.773 2.015 1.00 93.25 89 MET A O 1
ATOM 716 N N . LEU A 1 90 ? -5.339 2.861 1.758 1.00 95.44 90 LEU A N 1
ATOM 717 C CA . LEU A 1 90 ? -4.629 2.834 3.028 1.00 95.44 90 LEU A CA 1
ATOM 718 C C . LEU A 1 90 ? -3.133 2.726 2.736 1.00 95.44 90 LEU A C 1
ATOM 720 O O . LEU A 1 90 ? -2.679 1.745 2.148 1.00 95.44 90 LEU A O 1
ATOM 724 N N . ASP A 1 91 ? -2.375 3.729 3.174 1.00 96.88 91 ASP A N 1
ATOM 725 C CA . ASP A 1 91 ? -0.915 3.706 3.136 1.00 96.88 91 ASP A CA 1
ATOM 726 C C . ASP A 1 91 ? -0.362 3.450 4.538 1.00 96.88 91 ASP A C 1
ATOM 728 O O . ASP A 1 91 ? -0.460 4.301 5.427 1.00 96.88 91 ASP A O 1
ATOM 732 N N . ILE A 1 92 ? 0.237 2.275 4.735 1.00 96.88 92 ILE A N 1
ATOM 733 C CA . ILE A 1 92 ? 0.758 1.857 6.042 1.00 96.88 92 ILE A CA 1
ATOM 734 C C . ILE A 1 92 ? 1.830 2.831 6.548 1.00 96.88 92 ILE A C 1
ATOM 736 O O . ILE A 1 92 ? 1.892 3.100 7.752 1.00 96.88 92 ILE A O 1
ATOM 740 N N . ILE A 1 93 ? 2.663 3.399 5.664 1.00 95.88 93 ILE A N 1
ATOM 741 C CA . ILE A 1 93 ? 3.710 4.322 6.118 1.00 95.88 93 ILE A CA 1
ATOM 742 C C . ILE A 1 93 ? 3.120 5.655 6.577 1.00 95.88 93 ILE A C 1
ATOM 744 O O . ILE A 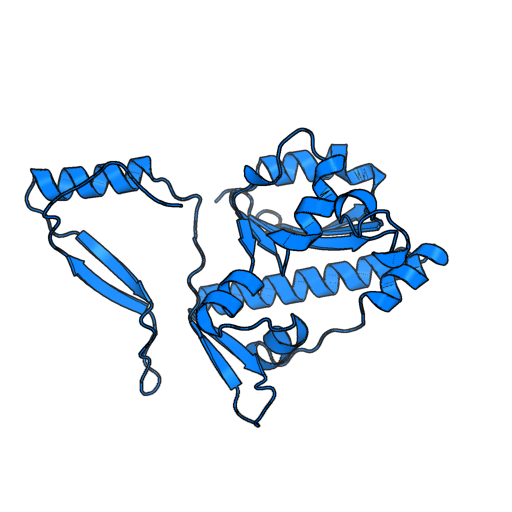1 93 ? 3.657 6.260 7.500 1.00 95.88 93 ILE A O 1
ATOM 748 N N . GLU A 1 94 ? 2.021 6.119 5.976 1.00 94.69 94 GLU A N 1
ATOM 749 C CA . GLU A 1 94 ? 1.366 7.354 6.416 1.00 94.69 94 GLU A CA 1
ATOM 750 C C . GLU A 1 94 ? 0.794 7.188 7.822 1.00 94.69 94 GLU A C 1
ATOM 752 O O . GLU A 1 94 ? 0.979 8.064 8.664 1.00 94.69 94 GLU A O 1
ATOM 757 N N . GLU A 1 95 ? 0.182 6.039 8.110 1.00 91.19 95 GLU A N 1
ATOM 758 C CA . GLU A 1 95 ? -0.346 5.715 9.440 1.00 91.19 95 GLU A CA 1
ATOM 759 C C . GLU A 1 95 ? 0.772 5.571 10.485 1.00 91.19 95 GLU A C 1
ATOM 761 O O . GLU A 1 95 ? 0.655 6.078 11.605 1.00 91.19 95 GLU A O 1
ATOM 766 N N . ALA A 1 96 ? 1.910 4.979 10.110 1.00 91.44 96 ALA A N 1
ATOM 767 C CA . ALA A 1 96 ? 3.092 4.940 10.967 1.00 91.44 96 ALA A CA 1
ATOM 768 C C . ALA A 1 96 ? 3.661 6.346 11.239 1.00 91.44 96 ALA A C 1
ATOM 770 O O . ALA A 1 96 ? 3.931 6.695 12.388 1.00 91.44 96 ALA A O 1
ATOM 771 N N . VAL A 1 97 ? 3.805 7.178 10.201 1.00 91.44 97 VAL A N 1
ATOM 772 C CA . VAL A 1 97 ? 4.351 8.542 10.309 1.00 91.44 97 VAL A CA 1
ATOM 773 C C . VAL A 1 97 ? 3.454 9.440 11.158 1.00 91.44 97 VAL A C 1
ATOM 775 O O . VAL A 1 97 ? 3.979 10.206 11.963 1.00 91.44 97 VAL A O 1
ATOM 778 N N . LYS A 1 98 ? 2.124 9.332 11.035 1.00 88.94 98 LYS A N 1
ATOM 779 C CA . LYS A 1 98 ? 1.169 10.091 11.865 1.00 88.94 98 LYS A CA 1
ATOM 780 C C . LYS A 1 98 ? 1.386 9.868 13.362 1.00 88.94 98 LYS A C 1
ATOM 782 O O . LYS A 1 98 ? 1.209 10.796 14.143 1.00 88.94 98 LYS A O 1
ATOM 787 N N . ASN A 1 99 ? 1.780 8.657 13.752 1.00 86.50 99 ASN A N 1
ATOM 788 C CA . ASN A 1 99 ? 2.001 8.296 15.150 1.00 86.50 99 ASN A CA 1
ATOM 789 C C . ASN A 1 99 ? 3.442 8.546 15.618 1.00 86.50 99 ASN A C 1
ATOM 791 O O . ASN A 1 99 ? 3.651 8.969 16.750 1.00 86.50 99 ASN A O 1
ATOM 795 N N . LEU A 1 100 ? 4.438 8.284 14.767 1.00 87.12 100 LEU A N 1
ATOM 796 C CA . LEU A 1 100 ? 5.856 8.342 15.145 1.00 87.12 100 LEU A CA 1
ATOM 797 C C . LEU A 1 100 ? 6.544 9.678 14.823 1.00 87.12 100 LEU A C 1
ATOM 799 O O . LEU A 1 100 ? 7.661 9.920 15.283 1.00 87.12 100 LEU A O 1
ATOM 803 N N . GLY A 1 101 ? 5.947 10.515 13.972 1.00 87.94 101 GLY A N 1
ATOM 804 C CA . GLY A 1 101 ? 6.543 11.763 13.480 1.00 87.94 101 GLY A CA 1
ATOM 805 C C . GLY A 1 101 ? 7.698 11.577 12.486 1.00 87.94 101 GLY A C 1
ATOM 806 O O . GLY A 1 101 ? 8.274 12.558 12.022 1.00 87.94 101 GLY A O 1
ATOM 807 N N . HIS A 1 102 ? 8.053 10.339 12.133 1.00 89.50 102 HIS A N 1
ATOM 808 C CA . HIS A 1 102 ? 9.125 10.029 11.189 1.00 89.50 102 HIS A CA 1
ATOM 809 C C . HIS A 1 102 ? 8.827 8.760 10.384 1.00 89.50 102 HIS A C 1
ATOM 811 O O . HIS A 1 102 ? 7.993 7.938 10.758 1.00 89.50 102 HIS A O 1
ATOM 817 N N . ARG A 1 103 ? 9.515 8.608 9.246 1.00 92.56 103 ARG A N 1
ATOM 818 C CA . ARG A 1 103 ? 9.347 7.463 8.340 1.00 92.56 103 ARG A CA 1
ATOM 819 C C . ARG A 1 103 ? 10.058 6.221 8.872 1.00 92.56 103 ARG A C 1
ATOM 821 O O . ARG A 1 103 ? 11.193 6.298 9.345 1.00 92.56 103 ARG A O 1
ATOM 828 N N . VAL A 1 104 ? 9.421 5.074 8.677 1.00 92.62 104 VAL A N 1
ATOM 829 C CA . VAL A 1 104 ? 9.966 3.733 8.930 1.00 92.62 104 VAL A CA 1
ATOM 830 C C . VAL A 1 104 ? 10.069 2.964 7.614 1.00 92.62 104 VAL A C 1
ATOM 832 O O . VAL A 1 104 ? 9.421 3.338 6.640 1.00 92.62 104 VAL A O 1
ATOM 835 N N . SER A 1 105 ? 10.912 1.934 7.548 1.00 93.50 105 SER A N 1
ATOM 836 C CA . SER A 1 105 ? 10.963 1.027 6.393 1.00 93.50 105 SER A CA 1
ATOM 837 C C . SER A 1 105 ? 9.942 -0.102 6.544 1.00 93.50 105 SER A C 1
ATOM 839 O O . SER A 1 105 ? 9.559 -0.443 7.665 1.00 93.50 105 SER A O 1
ATOM 841 N N . LEU A 1 106 ? 9.554 -0.714 5.420 1.00 94.75 106 LEU A N 1
ATOM 842 C CA . LEU A 1 106 ? 8.728 -1.924 5.414 1.00 94.75 106 LEU A CA 1
ATOM 843 C C . LEU A 1 106 ? 9.394 -3.031 6.240 1.00 94.75 106 LEU A C 1
ATOM 845 O O . LEU A 1 106 ? 8.748 -3.644 7.079 1.00 94.75 106 LEU A O 1
ATOM 849 N N . ASP A 1 107 ? 10.705 -3.207 6.066 1.00 92.81 107 ASP A N 1
ATOM 850 C CA . ASP A 1 107 ? 11.510 -4.173 6.818 1.00 92.81 107 ASP A CA 1
ATOM 851 C C . ASP A 1 107 ? 11.487 -3.913 8.335 1.00 92.81 107 ASP A C 1
ATOM 853 O O . ASP A 1 107 ? 11.306 -4.838 9.118 1.00 92.81 107 ASP A O 1
ATOM 857 N N . SER A 1 108 ? 11.559 -2.646 8.768 1.00 93.06 108 SER A N 1
ATOM 858 C CA . SER A 1 108 ? 11.448 -2.293 10.191 1.00 93.06 108 SER A CA 1
ATOM 859 C C . SER A 1 108 ? 10.088 -2.690 10.768 1.00 93.06 108 SER A C 1
ATOM 861 O O . SER A 1 108 ? 10.026 -3.249 11.865 1.00 93.06 108 SER A O 1
ATOM 863 N N . LEU A 1 109 ? 9.001 -2.453 10.023 1.00 94.81 109 LEU A N 1
ATOM 864 C CA . LEU A 1 109 ? 7.661 -2.874 10.438 1.00 94.81 109 LEU A CA 1
ATOM 865 C C . LEU A 1 109 ? 7.514 -4.396 10.440 1.00 94.81 109 LEU A C 1
ATOM 867 O O . LEU A 1 109 ? 7.009 -4.955 11.414 1.00 94.81 109 LEU A O 1
ATOM 871 N N . ALA A 1 110 ? 7.971 -5.069 9.383 1.00 94.56 110 ALA A N 1
ATOM 872 C CA . ALA A 1 110 ? 7.906 -6.519 9.247 1.00 94.56 110 ALA A CA 1
ATOM 873 C C . ALA A 1 110 ? 8.683 -7.216 10.372 1.00 94.56 110 ALA A C 1
ATOM 875 O O . ALA A 1 110 ? 8.153 -8.106 11.042 1.00 94.56 110 ALA A O 1
ATOM 876 N N . GLN A 1 111 ? 9.903 -6.758 10.656 1.00 93.38 111 GLN A N 1
ATOM 877 C CA . GLN A 1 111 ? 10.756 -7.364 11.668 1.00 93.38 111 GLN A CA 1
ATOM 878 C C . GLN A 1 111 ? 10.190 -7.140 13.068 1.00 93.38 111 GLN A C 1
ATOM 880 O O . GLN A 1 111 ? 10.117 -8.068 13.878 1.00 93.38 111 GLN A O 1
ATOM 885 N N . ALA A 1 112 ? 9.771 -5.913 13.374 1.00 94.12 112 ALA A N 1
ATOM 886 C CA . ALA A 1 112 ? 9.282 -5.589 14.703 1.00 94.12 112 ALA A CA 1
ATOM 887 C C . ALA A 1 112 ? 7.880 -6.165 14.967 1.00 94.12 112 ALA A C 1
ATOM 889 O O . ALA A 1 112 ? 7.616 -6.580 16.098 1.00 94.12 112 ALA A O 1
ATOM 890 N N . THR A 1 113 ? 7.014 -6.243 13.953 1.00 94.88 113 THR A N 1
ATOM 891 C CA . THR A 1 113 ? 5.627 -6.724 14.091 1.00 94.88 113 THR A CA 1
ATOM 892 C C . THR A 1 113 ? 5.514 -8.237 13.925 1.00 94.88 113 THR A C 1
ATOM 894 O O . THR A 1 113 ? 4.905 -8.900 14.759 1.00 94.88 113 THR A O 1
ATOM 897 N N . LEU A 1 114 ? 6.118 -8.790 12.872 1.00 94.56 114 LEU A N 1
ATOM 898 C CA . LEU A 1 114 ? 5.933 -10.184 12.452 1.00 94.56 114 LEU A CA 1
ATOM 899 C C . LEU A 1 114 ? 7.151 -11.070 12.745 1.00 94.56 114 LEU A C 1
ATOM 901 O O . LEU A 1 114 ? 7.063 -12.288 12.608 1.00 94.56 114 LEU A O 1
ATOM 905 N N . GLY A 1 115 ? 8.299 -10.482 13.102 1.00 92.81 115 GLY A N 1
ATOM 906 C CA . GLY A 1 115 ? 9.562 -11.215 13.224 1.00 92.81 115 GLY A CA 1
ATOM 907 C C . GLY A 1 115 ? 10.124 -11.690 11.880 1.00 92.81 115 GLY A C 1
ATOM 908 O O . GLY A 1 115 ? 10.931 -12.617 11.860 1.00 92.81 115 GLY A O 1
ATOM 909 N N . LYS A 1 116 ? 9.683 -11.087 10.769 1.00 91.38 116 LYS A N 1
ATOM 910 C CA . LYS A 1 116 ? 10.100 -11.416 9.399 1.00 91.38 116 LYS A CA 1
ATOM 911 C C . LYS A 1 116 ? 10.935 -10.280 8.819 1.00 91.38 116 LYS A C 1
ATOM 913 O O . LYS A 1 116 ? 10.606 -9.123 9.045 1.00 91.38 116 LYS A O 1
ATOM 918 N N . SER A 1 117 ? 11.952 -10.607 8.031 1.00 84.12 117 SER A N 1
ATOM 919 C CA . SER A 1 117 ? 12.753 -9.620 7.295 1.00 84.12 117 SER A CA 1
ATOM 920 C C . SER A 1 117 ? 12.479 -9.701 5.795 1.00 84.12 117 SER A C 1
ATOM 922 O O . SER A 1 117 ? 12.020 -10.730 5.289 1.00 84.12 117 SER A O 1
ATOM 924 N N . LYS A 1 118 ? 12.793 -8.620 5.082 1.00 79.56 118 LYS A N 1
ATOM 925 C CA . LYS A 1 118 ? 12.745 -8.559 3.618 1.00 79.56 118 LYS A CA 1
ATOM 926 C C . LYS A 1 118 ? 13.778 -9.507 2.995 1.00 79.56 118 LYS A C 1
ATOM 928 O O . LYS A 1 118 ? 14.884 -9.655 3.512 1.00 79.56 118 LYS A O 1
ATOM 933 N N . SER A 1 119 ? 13.435 -10.127 1.866 1.00 71.38 119 SER A N 1
ATOM 934 C CA . SER A 1 119 ? 14.302 -11.079 1.155 1.00 71.38 119 SER A CA 1
ATOM 935 C C . SER A 1 119 ? 15.331 -10.423 0.211 1.00 71.38 119 SER A C 1
ATOM 937 O O . SER A 1 119 ? 16.245 -11.113 -0.238 1.00 71.38 119 SER A O 1
ATOM 939 N N . GLY A 1 120 ? 15.234 -9.114 -0.073 1.00 67.94 120 GLY A N 1
ATOM 940 C CA . GLY A 1 120 ? 16.123 -8.389 -1.005 1.00 67.94 120 GLY A CA 1
ATOM 941 C C . GLY A 1 120 ? 15.931 -6.862 -1.019 1.00 67.94 120 GLY A C 1
ATOM 942 O O . GLY A 1 120 ? 15.139 -6.329 -0.239 1.00 67.94 120 GLY A O 1
ATOM 943 N N . SER A 1 121 ? 16.617 -6.141 -1.915 1.00 71.94 121 SER A N 1
ATOM 944 C CA . SER A 1 121 ? 16.550 -4.671 -2.053 1.00 71.94 121 SER A CA 1
ATOM 945 C C . SER A 1 121 ? 15.963 -4.230 -3.403 1.00 71.94 121 SER A C 1
ATOM 947 O O . SER A 1 121 ? 16.221 -4.863 -4.419 1.00 71.94 121 SER A O 1
ATOM 949 N N . GLY A 1 122 ? 15.250 -3.096 -3.451 1.00 67.38 122 GLY A N 1
ATOM 950 C CA . GLY A 1 122 ? 14.708 -2.543 -4.707 1.00 67.38 122 GLY A CA 1
ATOM 951 C C . GLY A 1 122 ? 15.801 -2.130 -5.706 1.00 67.38 122 GLY A C 1
ATOM 952 O O . GLY A 1 122 ? 15.571 -2.061 -6.909 1.00 67.38 122 GLY A O 1
ATOM 953 N N . LEU A 1 123 ? 17.038 -1.933 -5.229 1.00 74.38 123 LEU A N 1
ATOM 954 C CA . LEU A 1 123 ? 18.202 -1.746 -6.103 1.00 74.38 123 LEU A CA 1
ATOM 955 C C . LEU A 1 123 ? 18.499 -2.991 -6.957 1.00 74.38 123 LEU A C 1
ATOM 9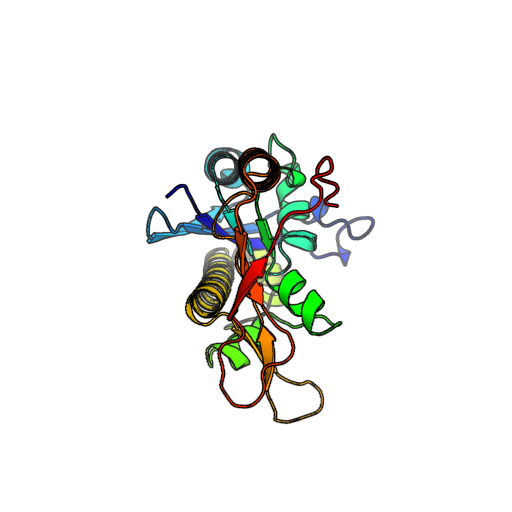57 O O . LEU A 1 123 ? 19.011 -2.859 -8.069 1.00 74.38 123 LEU A O 1
ATOM 961 N N . ASP A 1 124 ? 18.153 -4.186 -6.474 1.00 86.19 124 ASP A N 1
ATOM 962 C CA . ASP A 1 124 ? 18.332 -5.428 -7.225 1.00 86.19 124 ASP A CA 1
ATOM 963 C C . ASP A 1 124 ? 17.291 -5.552 -8.351 1.00 86.19 124 ASP A C 1
ATOM 965 O O . ASP A 1 124 ? 17.623 -6.022 -9.440 1.00 86.19 124 ASP A O 1
ATOM 969 N N . ALA A 1 125 ? 16.067 -5.050 -8.143 1.00 91.81 125 ALA A N 1
ATOM 970 C CA . ALA A 1 125 ? 14.992 -5.094 -9.137 1.00 91.81 125 ALA A CA 1
ATOM 971 C C . ALA A 1 125 ? 15.333 -4.303 -10.412 1.00 91.81 125 ALA A C 1
ATOM 973 O O . ALA A 1 125 ? 15.165 -4.812 -11.522 1.00 91.81 125 ALA A O 1
ATOM 974 N N . LEU A 1 126 ? 15.912 -3.106 -10.269 1.00 94.38 126 LEU A N 1
ATOM 975 C CA . LEU A 1 126 ? 16.378 -2.299 -11.405 1.00 94.38 126 LEU A CA 1
ATOM 976 C C . LEU A 1 126 ? 17.485 -2.999 -12.202 1.00 94.38 126 LEU A C 1
ATOM 978 O O . LEU A 1 126 ? 17.510 -2.944 -13.434 1.00 94.38 126 LEU A O 1
ATOM 982 N N . LYS A 1 127 ? 18.400 -3.689 -11.511 1.00 94.50 127 LYS A N 1
ATOM 983 C CA . LYS A 1 127 ? 19.443 -4.491 -12.159 1.00 94.50 127 LYS A CA 1
ATOM 984 C C . LYS A 1 127 ? 18.830 -5.661 -12.929 1.00 94.50 127 LYS A C 1
ATOM 986 O O . LYS A 1 127 ? 19.153 -5.854 -14.099 1.00 94.50 127 LYS A O 1
ATOM 991 N N . TRP A 1 128 ? 17.917 -6.403 -12.309 1.00 96.06 128 TRP A N 1
ATOM 992 C CA . TRP A 1 128 ? 17.221 -7.515 -12.954 1.00 96.06 128 TRP A CA 1
ATOM 993 C C . TRP A 1 128 ? 16.396 -7.075 -14.158 1.00 96.06 128 TRP A C 1
ATOM 995 O O . TRP A 1 128 ? 16.338 -7.813 -15.138 1.00 96.06 128 TRP A O 1
ATOM 1005 N N . PHE A 1 129 ? 15.823 -5.870 -14.138 1.00 96.50 129 PHE A N 1
ATOM 1006 C CA . PHE A 1 129 ? 15.116 -5.323 -15.293 1.00 96.50 129 PHE A CA 1
ATOM 1007 C C . PHE A 1 129 ? 16.059 -5.132 -16.486 1.00 96.50 129 PHE A C 1
ATOM 1009 O O . PHE A 1 129 ? 15.760 -5.598 -17.586 1.00 96.50 129 PHE A O 1
ATOM 1016 N N . LYS A 1 130 ? 17.248 -4.555 -16.255 1.00 95.31 130 LYS A N 1
ATOM 1017 C CA . LYS A 1 130 ? 18.297 -4.406 -17.284 1.00 95.31 130 LYS A CA 1
ATOM 1018 C C . LYS A 1 130 ? 18.789 -5.761 -17.821 1.00 95.31 130 LYS A C 1
ATOM 1020 O O . LYS A 1 130 ? 19.209 -5.847 -18.970 1.00 95.31 130 LYS A O 1
ATOM 1025 N N . GLU A 1 131 ? 18.702 -6.816 -17.013 1.00 97.00 131 GLU A N 1
ATOM 1026 C CA . GLU A 1 131 ? 19.065 -8.195 -17.371 1.00 97.00 131 GLU A CA 1
ATOM 1027 C C . GLU A 1 131 ? 17.892 -9.027 -17.939 1.00 97.00 131 GLU A C 1
ATOM 1029 O O . GLU A 1 131 ? 18.087 -10.187 -18.301 1.00 97.00 131 GLU A O 1
ATOM 1034 N N . GLY A 1 132 ? 16.670 -8.481 -18.004 1.00 96.75 132 GLY A N 1
ATOM 1035 C CA . GLY A 1 132 ? 15.470 -9.209 -18.442 1.00 96.75 132 GLY A CA 1
ATOM 1036 C C . GLY A 1 132 ? 14.992 -10.306 -17.475 1.00 96.75 132 GLY A C 1
ATOM 1037 O O . GLY A 1 132 ? 14.242 -11.200 -17.866 1.00 96.75 132 GLY A O 1
ATOM 1038 N N . ARG A 1 133 ? 15.416 -10.263 -16.208 1.00 96.75 133 ARG A N 1
ATOM 1039 C CA . ARG A 1 133 ? 15.137 -11.263 -15.161 1.00 96.75 133 ARG A CA 1
ATOM 1040 C C . ARG A 1 133 ? 13.814 -11.002 -14.437 1.00 96.75 133 ARG A C 1
ATOM 1042 O O . ARG A 1 133 ? 13.769 -10.810 -13.223 1.00 96.75 133 ARG A O 1
ATOM 1049 N N . PHE A 1 134 ? 12.716 -11.006 -15.192 1.00 96.06 134 PHE A N 1
ATOM 1050 C CA . PHE A 1 134 ? 11.367 -10.766 -14.662 1.00 96.06 134 PHE A CA 1
ATOM 1051 C C . PHE A 1 134 ? 10.903 -11.812 -13.644 1.00 96.06 134 PHE A C 1
ATOM 1053 O O . PHE A 1 134 ? 10.056 -11.506 -12.808 1.00 96.06 134 PHE A O 1
ATOM 1060 N N . ASP A 1 135 ? 11.467 -13.020 -13.676 1.00 96.31 135 ASP A N 1
ATOM 1061 C CA . ASP A 1 135 ? 11.245 -14.059 -12.669 1.00 96.31 135 ASP A CA 1
ATOM 1062 C C . ASP A 1 135 ? 11.633 -13.576 -11.263 1.00 96.31 135 ASP A C 1
ATOM 1064 O O . ASP A 1 135 ? 10.881 -13.764 -10.304 1.00 96.31 135 ASP A O 1
ATOM 1068 N N . LEU A 1 136 ? 12.779 -12.897 -11.154 1.00 95.44 136 LEU A N 1
ATOM 1069 C CA . LEU A 1 136 ? 13.293 -12.379 -9.889 1.00 95.44 136 LEU A CA 1
ATOM 1070 C C . LEU A 1 136 ? 12.526 -11.138 -9.431 1.00 95.44 136 LEU A C 1
ATOM 1072 O O . LEU A 1 136 ? 12.141 -11.071 -8.265 1.00 95.44 136 LEU A O 1
ATOM 1076 N N . ILE A 1 137 ? 12.236 -10.211 -10.352 1.00 96.56 137 ILE A N 1
ATOM 1077 C CA . ILE A 1 137 ? 11.434 -9.008 -10.062 1.00 96.56 137 ILE A CA 1
ATOM 1078 C C . ILE A 1 137 ? 10.044 -9.413 -9.562 1.00 96.56 137 ILE A C 1
ATOM 1080 O O . ILE A 1 137 ? 9.586 -8.921 -8.537 1.00 96.56 137 ILE A O 1
ATOM 1084 N N . THR A 1 138 ? 9.398 -10.363 -10.245 1.00 97.25 138 THR A N 1
ATOM 1085 C CA . THR A 1 138 ? 8.066 -10.851 -9.864 1.00 97.25 138 THR A CA 1
ATOM 1086 C C . THR A 1 138 ? 8.082 -11.471 -8.477 1.00 97.25 138 THR A C 1
ATOM 1088 O O . THR A 1 138 ? 7.231 -11.152 -7.653 1.00 97.25 138 THR A O 1
ATOM 1091 N N . LYS A 1 139 ? 9.059 -12.339 -8.192 1.00 95.69 139 LYS A N 1
ATOM 1092 C CA . LYS A 1 139 ? 9.187 -12.948 -6.866 1.00 95.69 139 LYS A CA 1
ATOM 1093 C C . LYS A 1 139 ? 9.368 -11.886 -5.781 1.00 95.69 139 LYS A C 1
ATOM 1095 O O . LYS A 1 139 ? 8.700 -11.957 -4.757 1.00 95.69 139 LYS A O 1
ATOM 1100 N N . TYR A 1 140 ? 10.251 -10.923 -6.019 1.00 94.81 140 TYR A N 1
ATOM 1101 C CA . TYR A 1 140 ? 10.553 -9.864 -5.067 1.00 94.81 140 TYR A CA 1
ATOM 1102 C C . TYR A 1 140 ? 9.340 -8.976 -4.773 1.00 94.81 140 TYR A C 1
ATOM 1104 O O . TYR A 1 140 ? 8.964 -8.816 -3.616 1.00 94.81 140 TYR A O 1
ATOM 1112 N N . CYS A 1 141 ? 8.668 -8.497 -5.819 1.00 97.00 141 CYS A N 1
ATOM 1113 C CA . CYS A 1 141 ? 7.472 -7.676 -5.679 1.00 97.00 141 CYS A CA 1
ATOM 1114 C C . CYS A 1 141 ? 6.352 -8.438 -4.944 1.00 97.00 141 CYS A C 1
ATOM 1116 O O . CYS A 1 141 ? 5.709 -7.912 -4.040 1.00 97.00 141 CYS A O 1
ATOM 1118 N N . LEU A 1 142 ? 6.148 -9.728 -5.243 1.00 97.69 142 LEU A N 1
ATOM 1119 C CA . LEU A 1 142 ? 5.155 -10.537 -4.526 1.00 97.69 142 LEU A CA 1
ATOM 1120 C C . LEU A 1 142 ? 5.530 -10.816 -3.060 1.00 97.69 142 LEU A C 1
ATOM 1122 O O . LEU A 1 142 ? 4.628 -10.905 -2.220 1.00 97.69 142 LEU A O 1
ATOM 1126 N N . ASP A 1 143 ? 6.819 -10.936 -2.729 1.00 96.06 143 ASP A N 1
ATOM 1127 C CA . ASP A 1 143 ? 7.281 -11.015 -1.336 1.00 96.06 143 ASP A CA 1
ATOM 1128 C C . ASP A 1 143 ? 6.926 -9.720 -0.574 1.00 96.06 143 ASP A C 1
ATOM 1130 O O . ASP A 1 143 ? 6.449 -9.785 0.564 1.00 96.06 143 ASP A O 1
ATOM 1134 N N . ASP A 1 144 ? 7.054 -8.555 -1.213 1.00 96.56 144 ASP A N 1
ATOM 1135 C CA . ASP A 1 144 ? 6.698 -7.255 -0.631 1.00 96.56 144 ASP A CA 1
ATOM 1136 C C . ASP A 1 144 ? 5.195 -7.068 -0.459 1.00 96.56 144 ASP A C 1
ATOM 1138 O O . ASP A 1 144 ? 4.737 -6.653 0.613 1.00 96.56 144 ASP A O 1
ATOM 1142 N N . VAL A 1 145 ? 4.400 -7.472 -1.453 1.00 98.25 145 VAL A N 1
ATOM 1143 C CA . VAL A 1 145 ? 2.938 -7.555 -1.325 1.00 98.25 145 VAL A CA 1
ATOM 1144 C C . VAL A 1 145 ? 2.561 -8.459 -0.157 1.00 98.25 145 VAL A C 1
ATOM 1146 O O . VAL A 1 145 ? 1.664 -8.132 0.623 1.00 98.25 145 VAL A O 1
ATOM 1149 N N . LYS A 1 146 ? 3.239 -9.601 0.001 1.00 98.00 146 LYS A N 1
ATOM 1150 C CA . LYS A 1 146 ? 2.976 -10.539 1.094 1.00 98.00 146 LYS A CA 1
ATOM 1151 C C . LYS A 1 146 ? 3.297 -9.930 2.455 1.00 98.00 146 LYS A C 1
ATOM 1153 O O . LYS A 1 146 ? 2.454 -10.019 3.346 1.00 98.00 146 LYS A O 1
ATOM 1158 N N . LEU A 1 147 ? 4.456 -9.293 2.621 1.00 97.19 147 LEU A N 1
ATOM 1159 C CA . LEU A 1 147 ? 4.800 -8.605 3.869 1.00 97.19 147 LEU A CA 1
ATOM 1160 C C . LEU A 1 147 ? 3.801 -7.488 4.180 1.00 97.19 147 LEU A C 1
ATOM 1162 O O . LEU A 1 147 ? 3.300 -7.400 5.299 1.00 97.19 147 LEU A O 1
ATOM 1166 N N . THR A 1 148 ? 3.452 -6.682 3.180 1.00 98.00 148 THR A N 1
ATOM 1167 C CA . THR A 1 148 ? 2.473 -5.596 3.304 1.00 98.00 148 THR A CA 1
ATOM 1168 C C . THR A 1 148 ? 1.100 -6.126 3.722 1.00 98.00 148 THR A C 1
ATOM 1170 O O . THR A 1 148 ? 0.482 -5.589 4.644 1.00 98.00 148 THR A O 1
ATOM 1173 N N . LYS A 1 149 ? 0.643 -7.225 3.108 1.00 98.06 149 LYS A N 1
ATOM 1174 C CA . LYS A 1 149 ? -0.604 -7.916 3.462 1.00 98.06 149 LYS A CA 1
ATOM 1175 C C . LYS A 1 149 ? -0.578 -8.398 4.910 1.00 98.06 149 LYS A C 1
ATOM 1177 O O . LYS A 1 149 ? -1.517 -8.139 5.650 1.00 98.06 149 LYS A O 1
ATOM 1182 N N . GLU A 1 150 ? 0.478 -9.095 5.317 1.00 97.94 150 GLU A N 1
ATOM 1183 C CA . GLU A 1 150 ? 0.583 -9.650 6.668 1.00 97.94 150 GLU A CA 1
ATOM 1184 C C . GLU A 1 150 ? 0.677 -8.552 7.741 1.00 97.94 150 GLU A C 1
ATOM 1186 O O . GLU A 1 150 ? 0.102 -8.699 8.818 1.00 97.94 150 GLU A O 1
ATOM 1191 N N . ILE A 1 151 ? 1.345 -7.431 7.448 1.00 97.56 151 ILE A N 1
ATOM 1192 C CA . ILE A 1 151 ? 1.365 -6.247 8.321 1.00 97.56 151 ILE A CA 1
ATOM 1193 C C . ILE A 1 151 ? -0.040 -5.657 8.440 1.00 97.56 151 ILE A C 1
ATOM 1195 O O . ILE A 1 151 ? -0.493 -5.368 9.549 1.00 97.56 151 ILE A O 1
ATOM 1199 N N . TYR A 1 152 ? -0.743 -5.490 7.318 1.00 96.88 152 TYR A N 1
ATOM 1200 C CA . TYR A 1 152 ? -2.125 -5.023 7.329 1.00 96.88 152 TYR A CA 1
ATOM 1201 C C . TYR A 1 152 ? -3.015 -5.950 8.167 1.00 96.88 152 TYR A C 1
ATOM 1203 O O . TYR A 1 152 ? -3.701 -5.470 9.067 1.00 96.88 152 TYR A O 1
ATOM 1211 N N . ASP A 1 153 ? -2.965 -7.262 7.937 1.00 95.50 153 ASP A N 1
ATOM 1212 C CA . ASP A 1 153 ? -3.765 -8.242 8.679 1.00 95.50 153 ASP A CA 1
ATOM 1213 C C . ASP A 1 153 ? -3.470 -8.193 10.181 1.00 95.50 153 ASP A C 1
ATOM 1215 O O . ASP A 1 153 ? -4.397 -8.118 10.988 1.00 95.50 153 ASP A O 1
ATOM 1219 N N . TYR A 1 154 ? -2.189 -8.134 10.564 1.00 95.12 154 TYR A N 1
ATOM 1220 C CA . TYR A 1 154 ? -1.802 -8.007 11.966 1.00 95.12 154 TYR A CA 1
ATOM 1221 C C . TYR A 1 154 ? -2.385 -6.739 12.589 1.00 95.12 154 TYR A C 1
ATOM 1223 O O . TYR A 1 154 ? -2.998 -6.799 13.654 1.00 95.12 154 TYR A O 1
ATOM 1231 N N . GLY A 1 155 ? -2.230 -5.592 11.920 1.00 92.75 155 GLY A N 1
ATOM 1232 C CA . GLY A 1 155 ? -2.786 -4.328 12.394 1.00 92.75 155 GLY A CA 1
ATOM 1233 C C . GLY A 1 155 ? -4.312 -4.365 12.505 1.00 92.75 155 GLY A C 1
ATOM 1234 O O . GLY A 1 155 ? -4.864 -3.775 13.430 1.00 92.75 155 GLY A O 1
ATOM 1235 N N . LYS A 1 156 ? -4.985 -5.105 11.614 1.00 89.19 156 LYS A N 1
ATOM 1236 C CA . LYS A 1 156 ? -6.442 -5.261 11.612 1.00 89.19 156 LYS A CA 1
ATOM 1237 C C . LYS A 1 156 ? -6.916 -6.031 12.835 1.00 89.19 156 LYS A C 1
ATOM 1239 O O . LYS A 1 156 ? -7.894 -5.653 13.463 1.00 89.19 156 LYS A O 1
ATOM 1244 N N . GLU A 1 157 ? -6.223 -7.121 13.138 1.00 87.38 157 GLU A N 1
ATOM 1245 C CA . GLU A 1 157 ? -6.561 -8.026 14.232 1.00 87.38 157 GLU A CA 1
ATOM 1246 C C . GLU A 1 157 ? -6.177 -7.446 15.601 1.00 87.38 157 GLU A C 1
ATOM 1248 O O . GLU A 1 157 ? -6.912 -7.608 16.571 1.00 87.38 157 GLU A O 1
ATOM 1253 N N . HIS A 1 158 ? -5.044 -6.744 15.687 1.00 85.69 158 HIS A N 1
ATOM 1254 C CA . HIS A 1 158 ? -4.453 -6.339 16.966 1.00 85.69 158 HIS A CA 1
ATOM 1255 C C . HIS A 1 158 ? -4.603 -4.846 17.284 1.00 85.69 158 HIS A C 1
ATOM 1257 O O . HIS A 1 158 ? -4.260 -4.429 18.394 1.00 85.69 158 HIS A O 1
ATOM 1263 N N . GLY A 1 159 ? -5.032 -4.022 16.322 1.00 85.56 159 GLY A N 1
ATOM 1264 C CA . GLY A 1 159 ? -5.137 -2.564 16.470 1.00 85.56 159 GLY A CA 1
ATOM 1265 C C . GLY A 1 159 ? -3.794 -1.854 16.683 1.00 85.56 159 GLY A C 1
ATOM 1266 O O . GLY A 1 159 ? -3.748 -0.708 17.140 1.00 85.56 159 GLY A O 1
ATOM 1267 N N . ARG A 1 160 ? -2.672 -2.536 16.414 1.00 89.38 160 ARG A N 1
ATOM 1268 C CA . ARG A 1 160 ? -1.313 -2.012 16.604 1.00 89.38 160 ARG A CA 1
ATOM 1269 C C . ARG A 1 160 ? -0.307 -2.659 15.660 1.00 89.38 160 ARG A C 1
ATOM 1271 O O . ARG A 1 160 ? -0.461 -3.813 15.281 1.00 89.38 160 ARG A O 1
ATOM 1278 N N . LEU A 1 161 ? 0.754 -1.923 15.361 1.00 94.62 161 LEU A N 1
ATOM 1279 C CA . LEU A 1 161 ? 1.982 -2.377 14.715 1.00 94.62 161 LEU A CA 1
ATOM 1280 C C . LEU A 1 161 ? 3.184 -2.040 15.598 1.00 94.62 161 LEU A C 1
ATOM 1282 O O . LEU A 1 161 ? 3.068 -1.326 16.598 1.00 94.62 161 LEU A O 1
ATOM 1286 N N . PHE A 1 162 ? 4.353 -2.522 15.197 1.00 94.00 162 PHE A N 1
ATOM 1287 C CA . PHE A 1 162 ? 5.620 -2.174 15.814 1.00 94.00 162 PHE A CA 1
ATOM 1288 C C . PHE A 1 162 ? 6.647 -1.746 14.775 1.00 94.00 162 PHE A C 1
ATOM 1290 O O . PHE A 1 162 ? 6.667 -2.281 13.672 1.00 94.00 162 PHE A O 1
ATOM 1297 N N . ALA A 1 163 ? 7.543 -0.841 15.162 1.00 92.69 163 ALA A N 1
ATOM 1298 C CA . ALA A 1 163 ? 8.743 -0.495 14.406 1.00 92.69 163 ALA A CA 1
ATOM 1299 C C . ALA A 1 163 ? 9.997 -0.648 15.271 1.00 92.69 163 ALA A C 1
ATOM 1301 O O . ALA A 1 163 ? 9.961 -0.466 16.490 1.00 92.69 163 ALA A O 1
ATOM 1302 N N . THR A 1 164 ? 11.126 -0.946 14.638 1.00 86.44 164 THR A N 1
ATOM 1303 C CA . THR A 1 164 ? 12.431 -0.954 15.305 1.00 86.44 164 THR A CA 1
ATOM 1304 C C . THR A 1 164 ? 12.842 0.475 15.662 1.00 86.44 164 THR A C 1
ATOM 1306 O O . THR A 1 164 ? 12.820 1.364 14.805 1.00 86.44 164 THR A O 1
ATOM 1309 N N . ASN A 1 165 ? 13.239 0.70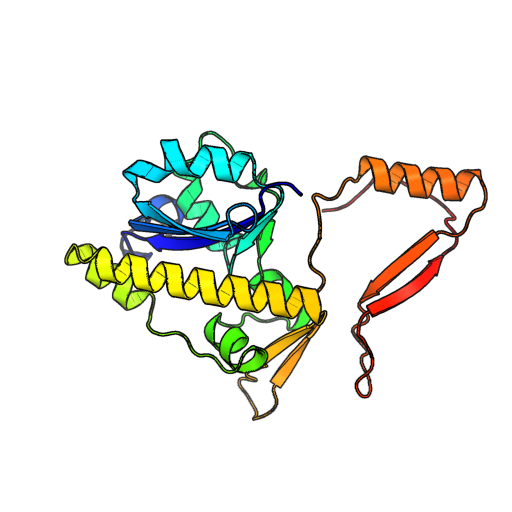4 16.915 1.00 79.31 165 ASN A N 1
ATOM 1310 C CA . ASN A 1 165 ? 13.811 1.978 17.333 1.00 79.31 165 ASN A CA 1
ATOM 1311 C C . ASN A 1 165 ? 15.223 2.137 16.748 1.00 79.31 165 ASN A C 1
ATOM 1313 O O . ASN A 1 165 ? 16.064 1.251 16.868 1.00 79.31 165 ASN A O 1
ATOM 1317 N N . ARG A 1 166 ? 15.504 3.286 16.127 1.00 68.56 166 ARG A N 1
ATOM 1318 C CA . ARG A 1 166 ? 16.840 3.597 15.591 1.00 68.56 166 ARG A CA 1
ATOM 1319 C C . ARG A 1 166 ? 17.889 3.855 16.679 1.00 68.56 166 ARG A C 1
ATOM 1321 O O . ARG A 1 166 ? 19.076 3.788 16.384 1.00 68.56 166 ARG A O 1
ATOM 1328 N N . PHE A 1 167 ? 17.462 4.164 17.902 1.00 68.19 167 PHE A N 1
ATOM 1329 C CA . PHE A 1 167 ? 18.319 4.623 19.000 1.00 68.19 167 PHE A CA 1
ATOM 1330 C C . PHE A 1 167 ? 18.338 3.679 20.214 1.00 68.19 167 PHE A C 1
ATOM 1332 O O . PHE A 1 167 ? 18.938 4.015 21.230 1.00 68.19 167 PHE A O 1
ATOM 1339 N N . GLY A 1 168 ? 17.687 2.514 20.143 1.00 63.66 168 GLY A N 1
ATOM 1340 C CA . GLY A 1 168 ? 17.589 1.593 21.277 1.00 63.66 168 GLY A CA 1
ATOM 1341 C C . GLY A 1 168 ? 17.107 0.198 20.884 1.00 63.66 168 GLY A C 1
ATOM 1342 O O . GLY A 1 168 ? 16.807 -0.063 19.724 1.00 63.66 168 GLY A O 1
ATOM 1343 N N . THR A 1 169 ? 17.034 -0.702 21.863 1.00 65.44 169 THR A N 1
ATOM 1344 C CA . THR A 1 169 ? 16.613 -2.104 21.678 1.00 65.44 169 THR A CA 1
ATOM 1345 C C . THR A 1 169 ? 15.099 -2.309 21.771 1.00 65.44 169 THR A C 1
ATOM 1347 O O . THR A 1 169 ? 14.598 -3.380 21.431 1.00 65.44 169 THR A O 1
ATOM 1350 N N . GLU A 1 170 ? 14.359 -1.298 22.226 1.00 77.00 170 GLU A N 1
ATOM 1351 C CA . GLU A 1 170 ? 12.909 -1.370 22.400 1.00 77.00 170 GLU A CA 1
ATOM 1352 C C . GLU A 1 170 ? 12.160 -1.168 21.077 1.00 77.00 170 GLU A C 1
ATOM 1354 O O . GLU A 1 170 ? 12.568 -0.392 20.210 1.00 77.00 170 GLU A O 1
ATOM 1359 N N . LYS A 1 171 ? 11.028 -1.860 20.922 1.00 85.69 171 LYS A N 1
ATOM 1360 C CA . LYS A 1 171 ? 10.122 -1.669 19.785 1.00 85.69 171 LYS A CA 1
ATOM 1361 C C . LYS A 1 171 ? 9.225 -0.461 20.041 1.00 85.69 171 LYS A C 1
ATOM 1363 O O . LYS A 1 171 ? 8.639 -0.340 21.113 1.00 85.69 171 LYS A O 1
ATOM 1368 N N . LEU A 1 172 ? 9.059 0.390 19.035 1.00 88.38 172 LEU A N 1
ATOM 1369 C CA . LEU A 1 172 ? 8.085 1.477 19.058 1.00 88.38 172 LEU A CA 1
ATOM 1370 C C . LEU A 1 172 ? 6.711 0.910 18.708 1.00 88.38 172 LEU A C 1
ATOM 1372 O O . LEU A 1 172 ? 6.550 0.332 17.634 1.00 88.38 172 LEU A O 1
ATOM 1376 N N . GLN A 1 173 ? 5.730 1.063 19.595 1.00 91.12 173 GLN A N 1
ATOM 1377 C CA . GLN A 1 173 ? 4.350 0.665 19.321 1.00 91.12 173 GLN A CA 1
ATOM 1378 C C . GLN A 1 173 ? 3.628 1.754 18.521 1.00 91.12 173 GLN A C 1
ATOM 1380 O O . GLN A 1 173 ? 3.695 2.933 18.859 1.00 91.12 173 GLN A O 1
ATOM 1385 N N . ILE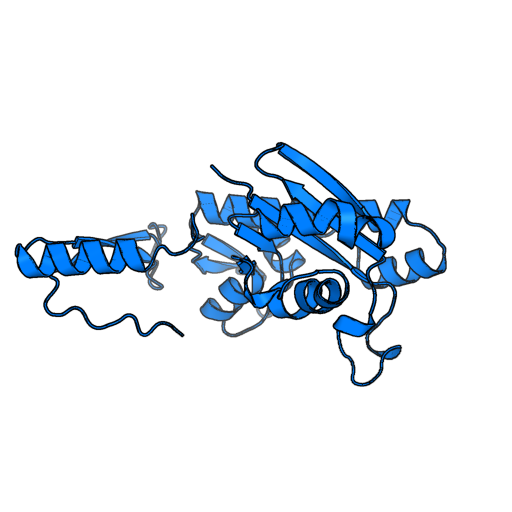 A 1 174 ? 2.906 1.343 17.483 1.00 90.31 174 ILE A N 1
ATOM 1386 C CA . ILE A 1 174 ? 2.149 2.213 16.584 1.00 90.31 174 ILE A CA 1
ATOM 1387 C C . ILE A 1 174 ? 0.682 1.783 16.665 1.00 90.31 174 ILE A C 1
ATOM 1389 O O . ILE A 1 174 ? 0.355 0.713 16.155 1.00 90.31 174 ILE A O 1
ATOM 1393 N N . PRO A 1 175 ? -0.217 2.546 17.304 1.00 85.56 175 PRO A N 1
ATOM 1394 C CA . PRO A 1 175 ? -1.641 2.230 17.263 1.00 85.56 175 PRO A CA 1
ATOM 1395 C C . PRO A 1 175 ? -2.174 2.452 15.840 1.00 85.56 175 PRO A C 1
ATOM 1397 O O . PRO A 1 175 ? -1.861 3.462 15.208 1.00 85.56 175 PRO A O 1
ATOM 1400 N N . VAL A 1 176 ? -2.962 1.506 15.327 1.00 85.31 176 VAL A N 1
ATOM 1401 C CA . VAL A 1 176 ? -3.492 1.560 13.959 1.00 85.31 176 VAL A CA 1
ATOM 1402 C C . VAL A 1 176 ? -4.971 1.211 13.914 1.00 85.31 176 VAL A C 1
ATOM 1404 O O . VAL A 1 176 ? -5.426 0.296 14.595 1.00 85.31 176 VAL A O 1
ATOM 1407 N N . PHE A 1 177 ? -5.719 1.947 13.093 1.00 81.62 177 PHE A N 1
ATOM 1408 C CA . PHE A 1 177 ? -7.123 1.672 12.814 1.00 81.62 177 PHE A CA 1
ATOM 1409 C C . PHE A 1 177 ? -7.327 1.646 11.310 1.00 81.62 177 PHE A C 1
ATOM 1411 O O . PHE A 1 177 ? -7.244 2.675 10.635 1.00 81.62 177 PHE A O 1
ATOM 1418 N N . TRP A 1 178 ? -7.586 0.462 10.772 1.00 85.62 178 TRP A N 1
ATOM 1419 C CA . TRP A 1 178 ? -7.827 0.327 9.349 1.00 85.62 178 TRP A CA 1
ATOM 1420 C C . TRP A 1 178 ? -9.283 0.654 9.045 1.00 85.62 178 TRP A C 1
ATOM 1422 O O . TRP A 1 178 ? -10.177 0.050 9.637 1.00 85.62 178 TRP A O 1
ATOM 1432 N N . PRO A 1 179 ? -9.560 1.587 8.121 1.00 68.00 179 PRO A N 1
ATOM 1433 C CA . PRO A 1 179 ? -10.918 1.789 7.669 1.00 68.00 179 PRO A CA 1
ATOM 1434 C C . PRO A 1 179 ? -11.401 0.493 7.011 1.00 68.00 179 PRO A C 1
ATOM 1436 O O . PRO A 1 179 ? -10.889 0.075 5.975 1.00 68.00 179 PRO A O 1
ATOM 1439 N N . ASP A 1 180 ? -12.411 -0.144 7.601 1.00 61.34 180 ASP A N 1
ATOM 1440 C CA . ASP A 1 180 ? -13.007 -1.358 7.033 1.00 61.34 180 ASP A CA 1
ATOM 1441 C C . ASP A 1 180 ? -13.772 -1.091 5.729 1.00 61.34 180 ASP A C 1
ATOM 1443 O O . ASP A 1 180 ? -14.155 -2.031 5.030 1.00 61.34 180 ASP A O 1
ATOM 1447 N N . ARG A 1 181 ? -14.020 0.179 5.389 1.00 54.09 181 ARG A N 1
ATOM 1448 C CA . ARG A 1 181 ? -14.828 0.577 4.236 1.00 54.09 181 ARG A CA 1
ATOM 1449 C C . ARG A 1 181 ? -14.561 2.016 3.802 1.00 54.09 181 ARG A C 1
ATOM 1451 O O . ARG A 1 181 ? -14.101 2.842 4.593 1.00 54.09 181 ARG A O 1
ATOM 1458 N N . LYS A 1 182 ? -14.926 2.317 2.551 1.00 57.66 182 LYS A N 1
ATOM 1459 C CA . LYS A 1 182 ? -15.081 3.684 2.031 1.00 57.66 182 LYS A CA 1
ATOM 1460 C C . LYS A 1 182 ? -15.879 4.499 3.056 1.00 57.66 182 LYS A C 1
ATOM 1462 O O . LYS A 1 182 ? -16.926 4.041 3.518 1.00 57.66 182 LYS A O 1
ATOM 1467 N N . ARG A 1 183 ? -15.367 5.666 3.464 1.00 63.34 183 ARG A N 1
ATOM 1468 C CA . ARG A 1 183 ? -16.066 6.536 4.420 1.00 63.34 183 ARG A CA 1
ATOM 1469 C C . ARG A 1 183 ? -17.379 6.981 3.780 1.00 63.34 183 ARG A C 1
ATOM 1471 O O . ARG A 1 183 ? -17.380 7.847 2.911 1.00 63.34 183 ARG A O 1
ATOM 1478 N N . ASP A 1 184 ? -18.484 6.368 4.188 1.00 71.38 184 ASP A N 1
ATOM 1479 C CA . ASP A 1 184 ? -19.821 6.802 3.795 1.00 71.38 184 ASP A CA 1
ATOM 1480 C C . ASP A 1 184 ? -20.204 8.015 4.644 1.00 71.38 184 ASP A C 1
ATOM 1482 O O . ASP A 1 184 ? -20.891 7.914 5.664 1.00 71.38 184 ASP A O 1
ATOM 1486 N N . LEU A 1 185 ? -19.661 9.166 4.246 1.00 74.31 185 LEU A N 1
ATOM 1487 C CA . LEU A 1 185 ? -19.890 10.436 4.925 1.00 74.31 185 LEU A CA 1
ATOM 1488 C C . LEU A 1 185 ? -21.382 10.770 4.972 1.00 74.31 185 LEU A C 1
ATOM 1490 O O . LEU A 1 185 ? -21.841 11.285 5.982 1.00 74.31 185 LEU A O 1
ATOM 1494 N N . ALA A 1 186 ? -22.148 10.409 3.938 1.00 75.88 186 ALA A N 1
ATOM 1495 C CA . ALA A 1 186 ? -23.587 10.635 3.910 1.00 75.88 186 ALA A CA 1
ATOM 1496 C C . ALA A 1 186 ? -24.297 9.850 5.024 1.00 75.88 186 ALA A C 1
ATOM 1498 O O . ALA A 1 186 ? -25.101 10.421 5.763 1.00 75.88 186 ALA A O 1
ATOM 1499 N N . THR A 1 187 ? -23.959 8.570 5.205 1.00 81.12 187 THR A N 1
ATOM 1500 C CA . THR A 1 187 ? -24.510 7.757 6.298 1.00 81.12 187 THR A CA 1
ATOM 1501 C C . THR A 1 187 ? -24.068 8.260 7.671 1.00 81.12 187 THR A C 1
ATOM 1503 O O . THR A 1 187 ? -24.901 8.356 8.572 1.00 81.12 187 THR A O 1
ATOM 1506 N N . ILE A 1 188 ? -22.794 8.631 7.845 1.00 84.25 188 ILE A N 1
ATOM 1507 C CA . ILE A 1 188 ? -22.295 9.177 9.119 1.00 84.25 188 ILE A CA 1
ATOM 1508 C C . ILE A 1 188 ? -23.027 10.478 9.464 1.00 84.25 188 ILE A C 1
ATOM 1510 O O . ILE A 1 188 ? -23.554 10.607 10.568 1.00 84.25 188 ILE A O 1
ATOM 1514 N N . THR A 1 189 ? -23.121 11.420 8.520 1.00 86.81 189 THR A N 1
ATOM 1515 C CA . THR A 1 189 ? -23.854 12.678 8.709 1.00 86.81 189 THR A CA 1
ATOM 1516 C C . THR A 1 189 ? -25.315 12.407 9.051 1.00 86.81 189 THR A C 1
ATOM 1518 O O . THR A 1 189 ? -25.818 12.976 10.013 1.00 86.81 189 THR A O 1
ATOM 1521 N N . LYS A 1 190 ? -25.979 11.482 8.346 1.00 88.81 190 LYS A N 1
ATOM 1522 C CA . LYS A 1 190 ? -27.365 11.096 8.643 1.00 88.81 190 LYS A CA 1
ATOM 1523 C C . LYS A 1 190 ? -27.528 10.558 10.070 1.00 88.81 190 LYS A C 1
ATOM 1525 O O . LYS A 1 190 ? -28.443 10.990 10.764 1.00 88.81 190 LYS A O 1
ATOM 1530 N N . MET A 1 191 ? -26.649 9.656 10.516 1.00 89.38 191 MET A N 1
ATOM 1531 C CA . MET A 1 191 ? -26.683 9.104 11.879 1.00 89.38 191 MET A CA 1
ATOM 1532 C C . MET A 1 191 ? -26.503 10.190 12.944 1.00 89.38 191 MET A C 1
ATOM 1534 O O . MET A 1 191 ? -27.231 10.208 13.934 1.00 89.38 191 MET A O 1
ATOM 1538 N N . LEU A 1 192 ? -25.546 11.102 12.744 1.00 91.81 192 LEU A N 1
ATOM 1539 C CA . LEU A 1 192 ? -25.293 12.197 13.682 1.00 91.81 192 LEU A CA 1
ATOM 1540 C C . LEU A 1 192 ? -26.464 13.191 13.725 1.00 91.81 192 LEU A C 1
ATOM 1542 O O . LEU A 1 192 ? -26.835 13.636 14.810 1.00 91.81 192 LEU A O 1
ATOM 1546 N N . THR A 1 193 ? -27.069 13.508 12.575 1.00 91.19 193 THR A N 1
ATOM 1547 C CA . THR A 1 193 ? -28.260 14.371 12.496 1.00 91.19 193 THR A CA 1
ATOM 1548 C C . THR A 1 193 ? -29.449 13.738 13.211 1.00 91.19 193 THR A C 1
ATOM 1550 O O . THR A 1 193 ? -30.089 14.397 14.026 1.00 91.19 193 THR A O 1
ATOM 1553 N N . GLU A 1 194 ? -29.707 12.447 12.988 1.00 93.00 194 GLU A N 1
ATOM 1554 C CA . GLU A 1 194 ? -30.778 11.728 13.682 1.00 93.00 194 GLU A CA 1
ATOM 1555 C C . GLU A 1 194 ? -30.555 11.701 15.200 1.00 93.00 194 GLU A C 1
ATOM 1557 O O . GLU A 1 194 ? -31.490 11.933 15.969 1.00 93.00 194 GLU A O 1
ATOM 1562 N N . ALA A 1 195 ? -29.317 11.461 15.644 1.00 93.00 195 ALA A N 1
ATOM 1563 C CA . ALA A 1 195 ? -28.982 11.474 17.062 1.00 93.00 195 ALA A CA 1
ATOM 1564 C C . ALA A 1 195 ? -29.210 12.852 17.702 1.00 93.00 195 ALA A C 1
ATOM 1566 O O . ALA A 1 195 ? -29.747 12.933 18.807 1.00 93.00 195 ALA A O 1
ATOM 1567 N N . PHE A 1 196 ? -28.877 13.931 16.991 1.00 92.12 196 PHE A N 1
ATOM 1568 C CA . PHE A 1 196 ? -29.155 15.298 17.428 1.00 92.12 196 PHE A CA 1
ATOM 1569 C C . PHE A 1 196 ? -30.664 15.579 17.537 1.00 92.12 196 PHE A C 1
ATOM 1571 O O . PHE A 1 196 ? -31.134 16.007 18.593 1.00 92.12 196 PHE A O 1
ATOM 1578 N N . GLU A 1 197 ? -31.434 15.296 16.481 1.00 92.44 197 GLU A N 1
ATOM 1579 C CA . GLU A 1 197 ? -32.881 15.557 16.425 1.00 92.44 197 GLU A CA 1
ATOM 1580 C C . GLU A 1 197 ? -33.655 14.768 17.485 1.00 92.44 197 GLU A C 1
ATOM 1582 O O . GLU A 1 197 ? -34.568 15.293 18.126 1.00 92.44 197 GLU A O 1
ATOM 1587 N N . LYS A 1 198 ? -33.270 13.506 17.698 1.00 95.00 198 LYS A N 1
ATOM 1588 C CA . LYS A 1 198 ? -33.949 12.587 18.618 1.00 95.00 198 LYS A CA 1
ATOM 1589 C C . LYS A 1 198 ? -33.343 12.552 20.021 1.00 95.00 198 LYS A C 1
ATOM 1591 O O . LYS A 1 198 ? -33.811 11.766 20.841 1.00 95.00 198 LYS A O 1
ATOM 1596 N N . ARG A 1 199 ? -32.332 13.383 20.315 1.00 91.06 199 ARG A N 1
ATOM 1597 C CA . ARG A 1 199 ? -31.610 13.407 21.606 1.00 91.06 199 ARG A CA 1
ATOM 1598 C C . ARG A 1 199 ? -31.049 12.031 21.999 1.00 91.06 199 ARG A C 1
ATOM 1600 O O . ARG A 1 199 ? -31.116 11.634 23.160 1.00 91.06 199 ARG A O 1
ATOM 1607 N N . LEU A 1 200 ? -30.520 11.294 21.025 1.00 93.69 200 LEU A N 1
ATOM 1608 C CA . LEU A 1 200 ? -29.890 9.992 21.243 1.00 93.69 200 LEU A CA 1
ATOM 1609 C C . LEU A 1 200 ? -28.384 10.152 21.469 1.00 93.69 200 LEU A C 1
ATOM 1611 O O . LEU A 1 200 ? -27.747 11.052 20.920 1.00 93.69 200 LEU A O 1
ATOM 1615 N N . GLN A 1 201 ? -27.810 9.228 22.236 1.00 93.50 201 GLN A N 1
ATOM 1616 C CA . GLN A 1 201 ? -26.362 9.096 22.352 1.00 93.50 201 GLN A CA 1
ATOM 1617 C C . GLN A 1 201 ? -25.800 8.290 21.188 1.00 93.50 201 GLN A C 1
ATOM 1619 O O . GLN A 1 201 ? -26.391 7.298 20.758 1.00 93.50 201 GLN A O 1
ATOM 1624 N N . VAL A 1 202 ? -24.627 8.696 20.713 1.00 92.19 202 VAL A N 1
ATOM 1625 C CA . VAL A 1 202 ? -23.870 7.966 19.696 1.00 92.19 202 VAL A CA 1
ATOM 1626 C C . VAL A 1 202 ? -22.709 7.266 20.373 1.00 92.19 202 VAL A C 1
ATOM 1628 O O . VAL A 1 202 ? -21.927 7.890 21.088 1.00 92.19 202 VAL A O 1
ATOM 1631 N N . GLN A 1 203 ? -22.577 5.967 20.134 1.00 92.88 203 GLN A N 1
ATOM 1632 C CA . GLN A 1 203 ? -21.395 5.229 20.542 1.00 92.88 203 GLN A CA 1
ATOM 1633 C C . GLN A 1 203 ? -20.293 5.423 19.498 1.00 92.88 203 GLN A C 1
ATOM 1635 O O . GLN A 1 203 ? -20.477 5.116 18.322 1.00 92.88 203 GLN A O 1
ATOM 1640 N N . VAL A 1 204 ? -19.152 5.939 19.939 1.00 87.00 204 VAL A N 1
ATOM 1641 C CA . VAL A 1 204 ? -17.959 6.136 19.122 1.00 87.00 204 VAL A CA 1
ATOM 1642 C C . VAL A 1 204 ? -16.855 5.239 19.639 1.00 87.00 204 VAL A C 1
ATOM 1644 O O . VAL A 1 204 ? -16.464 5.299 20.807 1.00 87.00 204 VAL A O 1
ATOM 1647 N N . GLU A 1 205 ? -16.330 4.434 18.734 1.00 81.25 205 GLU A N 1
ATOM 1648 C CA . GLU A 1 205 ? -15.125 3.657 18.936 1.00 81.25 205 GLU A CA 1
ATOM 1649 C C . GLU A 1 205 ? -13.921 4.428 18.384 1.00 81.25 205 GLU A C 1
ATOM 1651 O O . GLU A 1 205 ? -13.968 4.952 17.271 1.00 81.25 205 GLU A O 1
ATOM 1656 N N . TYR A 1 206 ? -12.863 4.565 19.182 1.00 74.94 206 TYR A N 1
ATOM 1657 C CA . TYR A 1 206 ? -11.691 5.368 18.838 1.00 74.94 206 TYR A CA 1
ATOM 1658 C C . TYR A 1 206 ? -10.411 4.802 19.457 1.00 74.94 206 TYR A C 1
ATOM 1660 O O . TYR A 1 206 ? -10.453 4.049 20.428 1.00 74.94 206 TYR A O 1
ATOM 1668 N N . LEU A 1 207 ? -9.258 5.200 18.916 1.00 64.94 207 LEU A N 1
ATOM 1669 C CA . LEU A 1 207 ? -7.955 4.846 19.474 1.00 64.94 207 LEU A CA 1
ATOM 1670 C C . LEU A 1 207 ? -7.429 5.936 20.405 1.00 64.94 207 LEU A C 1
ATOM 1672 O O . LEU A 1 207 ? -7.454 7.121 20.076 1.00 64.94 207 LEU A O 1
ATOM 1676 N N . SER A 1 208 ? -6.907 5.527 21.559 1.00 67.56 208 SER A N 1
ATOM 1677 C CA . SER A 1 208 ? -6.206 6.414 22.486 1.00 67.56 208 SER A CA 1
ATOM 1678 C C . SER A 1 208 ? -4.694 6.197 22.406 1.00 67.56 208 SER A C 1
ATOM 1680 O O . SER A 1 208 ? -4.224 5.063 22.453 1.00 67.56 208 SER A O 1
ATOM 1682 N N . GLN A 1 209 ? -3.927 7.289 22.320 1.00 51.31 209 GLN A N 1
ATOM 1683 C CA . GLN A 1 209 ? -2.457 7.248 22.349 1.00 51.31 209 GLN A CA 1
ATOM 1684 C C . GLN A 1 209 ? -1.903 6.850 23.728 1.00 51.31 209 GLN A C 1
ATOM 1686 O O . GLN A 1 209 ? -0.780 6.364 23.830 1.00 51.31 209 GLN A O 1
ATOM 1691 N N . SER A 1 210 ? -2.685 7.023 24.798 1.00 55.28 210 SER A N 1
ATOM 1692 C CA . SER A 1 210 ? -2.311 6.613 26.151 1.00 55.28 210 SER A CA 1
ATOM 1693 C C . SER A 1 210 ? -2.695 5.152 26.388 1.00 55.28 210 SER A C 1
ATOM 1695 O O . SER A 1 210 ? -3.783 4.854 26.889 1.00 55.28 210 SER A O 1
ATOM 1697 N N . VAL A 1 211 ? -1.799 4.241 26.014 1.00 53.88 211 VAL A N 1
ATOM 1698 C CA . VAL A 1 211 ? -1.898 2.820 26.362 1.00 53.88 211 VAL A CA 1
ATOM 1699 C C . VAL A 1 211 ? -0.898 2.536 27.478 1.00 53.88 211 VAL A C 1
ATOM 1701 O O . VAL A 1 211 ? 0.287 2.332 27.231 1.00 53.88 211 VAL A O 1
ATOM 1704 N N . THR A 1 212 ? -1.357 2.563 28.726 1.00 48.41 212 THR A N 1
ATOM 1705 C CA . THR A 1 212 ? -0.573 2.104 29.880 1.00 48.41 212 THR A CA 1
ATOM 1706 C C . THR A 1 212 ? -0.878 0.636 30.146 1.00 48.41 212 THR A C 1
ATOM 1708 O O . THR A 1 212 ? -2.038 0.276 30.305 1.00 48.41 212 THR A O 1
ATOM 1711 N N . GLY A 1 213 ? 0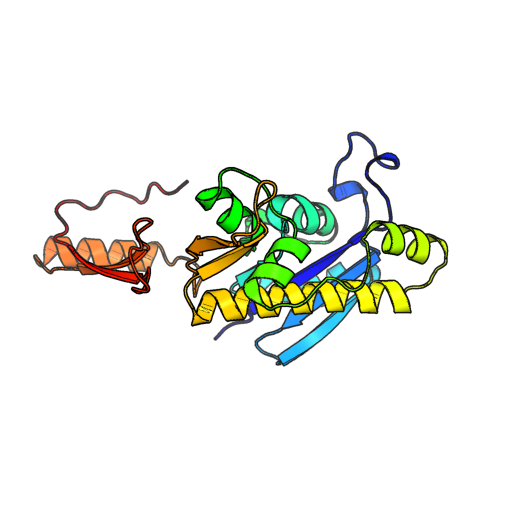.154 -0.207 30.225 1.00 46.03 213 GLY A N 1
ATOM 1712 C CA . GLY A 1 213 ? 0.045 -1.546 30.817 1.00 46.03 213 GLY A CA 1
ATOM 1713 C C . GLY A 1 213 ? -0.869 -2.539 30.088 1.00 46.03 213 GLY A C 1
ATOM 1714 O O . GLY A 1 213 ? -1.806 -3.050 30.686 1.00 46.03 213 GLY A O 1
ATOM 1715 N N . GLY A 1 214 ? -0.587 -2.857 28.820 1.00 52.53 214 GLY A N 1
ATOM 1716 C CA . GLY A 1 214 ? -1.186 -4.015 28.130 1.00 52.53 214 GLY A CA 1
ATOM 1717 C C . GLY A 1 214 ? -2.678 -3.914 27.781 1.00 52.53 214 GLY A C 1
ATOM 1718 O O . GLY A 1 214 ? -3.224 -4.860 27.217 1.00 52.53 214 GLY A O 1
ATOM 1719 N N . GLU A 1 215 ? -3.340 -2.795 28.081 1.00 55.56 215 GLU A N 1
ATOM 1720 C CA . GLU A 1 215 ? -4.726 -2.552 27.678 1.00 55.56 215 GLU A CA 1
ATOM 1721 C C . GLU A 1 215 ? -4.875 -2.359 26.159 1.00 55.56 215 GLU A C 1
ATOM 1723 O O . GLU A 1 215 ? -3.943 -1.951 25.464 1.00 55.56 215 GLU A O 1
ATOM 1728 N N . SER A 1 216 ? -6.078 -2.620 25.634 1.00 55.78 216 SER A N 1
ATOM 1729 C CA . SER A 1 216 ? -6.399 -2.320 24.236 1.00 55.78 216 SER A CA 1
ATOM 1730 C C . SER A 1 216 ? -6.363 -0.809 23.981 1.00 55.78 216 SER A C 1
ATOM 1732 O O . SER A 1 216 ? -6.909 -0.019 24.755 1.00 55.78 216 SER A O 1
ATOM 1734 N N . ALA A 1 217 ? -5.749 -0.407 22.864 1.00 64.69 217 ALA A N 1
ATOM 1735 C CA . ALA A 1 217 ? -5.770 0.975 22.382 1.00 64.69 217 ALA A CA 1
ATOM 1736 C C . ALA A 1 217 ? -7.181 1.425 21.958 1.00 64.69 217 ALA A C 1
ATOM 1738 O O . ALA A 1 217 ? -7.451 2.625 21.894 1.00 64.69 217 ALA A O 1
ATOM 1739 N N . GLN A 1 218 ? -8.067 0.463 21.690 1.00 67.00 218 GLN A N 1
ATOM 1740 C CA . GLN A 1 218 ? -9.458 0.654 21.304 1.00 67.00 218 GLN A CA 1
ATOM 1741 C C . GLN A 1 218 ? -10.295 1.025 22.528 1.00 67.00 218 GLN A C 1
ATOM 1743 O O . GLN A 1 218 ? -10.343 0.314 23.533 1.00 67.00 218 GLN A O 1
ATOM 1748 N N . ARG A 1 219 ? -10.945 2.182 22.449 1.00 79.00 219 ARG A N 1
ATOM 1749 C CA . ARG A 1 219 ? -11.827 2.729 23.474 1.00 79.00 219 ARG A CA 1
ATOM 1750 C C . ARG A 1 219 ? -13.200 2.956 22.871 1.00 79.00 219 ARG A C 1
ATOM 1752 O O . ARG A 1 219 ? -13.328 3.307 21.704 1.00 79.00 219 ARG A O 1
ATOM 1759 N N . VAL A 1 220 ? -14.219 2.826 23.707 1.00 83.19 220 VAL A N 1
ATOM 1760 C CA . VAL A 1 220 ? -15.602 3.133 23.353 1.00 83.19 220 VAL A CA 1
ATOM 1761 C C . VAL A 1 220 ? -16.073 4.280 24.239 1.00 83.19 220 VAL A C 1
ATOM 1763 O O . VAL A 1 220 ? -15.866 4.259 25.453 1.00 83.19 220 VAL A O 1
ATOM 1766 N N . ARG A 1 221 ? -16.693 5.299 23.644 1.00 88.38 221 ARG A N 1
ATOM 1767 C CA . ARG A 1 221 ? -17.355 6.394 24.361 1.00 88.38 221 ARG A CA 1
ATOM 1768 C C . ARG A 1 221 ? -18.747 6.618 23.809 1.00 88.38 221 ARG A C 1
ATOM 1770 O O . ARG A 1 221 ? -18.926 6.705 22.602 1.00 88.38 221 ARG A O 1
ATOM 1777 N N . ASN A 1 222 ? -19.705 6.797 24.705 1.00 92.38 222 ASN A N 1
ATOM 1778 C CA . ASN A 1 222 ? -20.994 7.365 24.342 1.00 92.38 222 ASN A CA 1
ATOM 1779 C C . ASN A 1 222 ? -20.858 8.888 24.367 1.00 92.38 222 ASN A C 1
ATOM 1781 O O . ASN A 1 222 ? -20.344 9.446 25.339 1.00 92.38 222 ASN A O 1
ATOM 1785 N N . ILE A 1 223 ? -21.270 9.544 23.288 1.00 91.50 223 ILE A N 1
ATOM 1786 C CA . ILE A 1 223 ? -21.239 10.997 23.149 1.00 91.50 223 ILE A CA 1
ATOM 1787 C C . ILE A 1 223 ? -22.645 11.525 22.886 1.00 91.50 223 ILE A C 1
ATOM 1789 O O . ILE A 1 223 ? -23.431 10.908 22.165 1.00 91.50 223 ILE A O 1
ATOM 1793 N N . ASP A 1 224 ? -22.939 12.694 23.442 1.00 92.31 224 ASP A N 1
ATOM 1794 C CA . ASP A 1 224 ? -24.107 13.475 23.055 1.00 92.31 224 ASP A CA 1
ATOM 1795 C C . ASP A 1 224 ? -23.741 14.349 21.849 1.00 92.31 224 ASP A C 1
ATOM 1797 O O . ASP A 1 224 ? -22.682 14.986 21.815 1.00 92.31 224 ASP A O 1
ATOM 1801 N N . VAL A 1 225 ? -24.622 14.400 20.851 1.00 90.38 225 VAL A N 1
ATOM 1802 C CA . VAL A 1 225 ? -24.445 15.277 19.689 1.00 90.38 225 VAL A CA 1
ATOM 1803 C C . VAL A 1 225 ? -25.156 16.595 19.970 1.00 90.38 225 VAL A C 1
ATOM 1805 O O . VAL A 1 225 ? -26.378 16.635 20.071 1.00 90.38 225 VAL A O 1
ATOM 1808 N N . TYR A 1 226 ? -24.393 17.682 20.098 1.00 87.50 226 TYR A N 1
ATOM 1809 C CA . TYR A 1 226 ? -24.938 19.023 20.359 1.00 87.50 226 TYR A CA 1
ATOM 1810 C C . TYR A 1 226 ? -25.129 19.862 19.091 1.00 87.50 226 TYR A C 1
ATOM 1812 O O . TYR A 1 226 ? -25.917 20.803 19.097 1.00 87.50 226 TYR A O 1
ATOM 1820 N N . HIS A 1 227 ? -24.389 19.556 18.021 1.00 83.88 227 HIS A N 1
ATOM 1821 C CA . HIS A 1 227 ? -24.463 20.259 16.742 1.00 83.88 227 HIS A CA 1
ATOM 1822 C C . HIS A 1 227 ? -23.847 19.401 15.625 1.00 83.88 227 HIS A C 1
ATOM 1824 O O . HIS A 1 227 ? -22.789 18.806 15.827 1.00 83.88 227 HIS A O 1
ATOM 1830 N N . VAL A 1 228 ? -24.446 19.401 14.429 1.00 80.25 228 VAL A N 1
ATOM 1831 C CA . VAL A 1 228 ? -23.896 18.767 13.215 1.00 80.25 228 VAL A CA 1
ATOM 1832 C C . VAL A 1 228 ? -23.674 19.856 12.164 1.00 80.25 228 VAL A C 1
ATOM 1834 O O . VAL A 1 228 ? -24.594 20.600 11.843 1.00 80.25 228 VAL A O 1
ATOM 1837 N N . ARG A 1 229 ? -22.435 20.026 11.689 1.00 77.00 229 ARG A N 1
ATOM 1838 C CA . ARG A 1 229 ? -22.097 20.929 10.568 1.00 77.00 229 ARG A CA 1
ATOM 1839 C C . ARG A 1 229 ? -21.935 20.106 9.291 1.00 77.00 229 ARG A C 1
ATOM 1841 O O . ARG A 1 229 ? -21.737 18.894 9.379 1.00 77.00 229 ARG A O 1
ATOM 1848 N N . GLU A 1 230 ? -21.977 20.756 8.128 1.00 61.53 230 GLU A N 1
ATOM 1849 C CA . GLU A 1 230 ? -21.527 20.102 6.896 1.00 61.53 230 GLU A CA 1
ATOM 1850 C C . GLU A 1 230 ? -20.098 19.557 7.082 1.00 61.53 230 GLU A C 1
ATOM 1852 O O . GLU A 1 230 ? -19.278 20.209 7.742 1.00 61.53 230 GLU A O 1
ATOM 1857 N N . PRO A 1 231 ? -19.809 18.345 6.577 1.00 55.69 231 PRO A N 1
ATOM 1858 C CA . PRO A 1 231 ? -18.540 17.678 6.827 1.00 55.69 231 PRO A CA 1
ATOM 1859 C C . PRO A 1 231 ? -17.371 18.482 6.242 1.00 55.69 231 PRO A C 1
ATOM 1861 O O . PRO A 1 231 ? -17.156 18.500 5.036 1.00 55.69 231 PRO A O 1
ATOM 1864 N N . TYR A 1 232 ? -16.584 19.100 7.123 1.00 45.31 232 TYR A N 1
ATOM 1865 C CA . TYR A 1 232 ? -15.231 19.573 6.837 1.00 45.31 232 TYR A CA 1
ATOM 1866 C C . TYR A 1 232 ? -14.264 18.452 7.216 1.00 45.31 232 TYR A C 1
ATOM 1868 O O . TYR A 1 232 ? -13.870 18.324 8.375 1.00 45.31 232 TYR A O 1
ATOM 1876 N N . PHE A 1 233 ? -13.920 17.603 6.256 1.00 47.00 233 PHE A N 1
ATOM 1877 C CA . PHE A 1 233 ? -12.805 16.673 6.396 1.00 47.00 233 PHE A CA 1
ATOM 1878 C C . PHE A 1 233 ? -11.864 16.915 5.213 1.00 47.00 233 PHE A C 1
ATOM 1880 O O . PHE A 1 233 ? -12.211 16.559 4.088 1.00 47.00 233 PHE A O 1
ATOM 1887 N N . GLU A 1 234 ? -10.731 17.578 5.474 1.00 34.69 234 GLU A N 1
ATOM 1888 C CA . GLU A 1 234 ? -9.548 17.540 4.597 1.00 34.69 234 GLU A CA 1
ATOM 1889 C C . GLU A 1 234 ? -8.916 16.138 4.601 1.00 34.69 234 GLU A C 1
ATOM 1891 O O . GLU A 1 234 ? -8.946 15.464 5.663 1.00 34.69 234 GLU A O 1
#

Radius of gyration: 19.98 Å; chains: 1; bounding box: 53×36×52 Å

Secondary structure (DSSP, 8-state):
---EEEEEEEESS-GGGSGGG-GGGS-EEEEEEEETTTTEEEEEEHHHIIIIIHHHHHH-SEEEESSTTTTHHHHHGGG-SS-GGGS-EEEHHHHHHHHHSS---HHHHHHHHHS---SS-HHHHHHHHHTT-HHHHHHHHHHHHHHHHHHHHHHHHHSEEEEE-TTSSSEEEEE----SS---HHHHHHHHHHHHHTT-EEEEEEE-S---TT--SEEEEEEE-----S----

Foldseek 3Di:
DWKEKEKDFAFQAALVVDPPSFLLPRHTAKMWMAIPVVRDIDIDGRVCCQPPVQVSQVRHQEYEYACCVPHVQRNSQVSHPDHSVVGHYDHPQVLVCVQPVDGADLQQQLCQFVVDGQPDDSVVLNVCSVVVNSVVNRVRRNSRSVSRVVSVVSCDVQQWTWGQDPVDRDIDIRGHDDDPGDPPVVVVLVVLVCCQVVVHWDKDWDADPDDDDPDRRIDIDTDTRPDGDDDDDD

Sequence (234 aa):
MGERLVLDLETQKEFSEVEGRKPELLGVSVVGVYSYQENRYDAYMEADVALKLAPRLQAAELLIGFNIRRFDLPVLQPYLPFSVNTLPMLDIIEEAVKNLGHRVSLDSLAQATLGKSKSGSGLDALKWFKEGRFDLITKYCLDDVKLTKEIYDYGKEHGRLFATNRFGTEKLQIPVFWPDRKRDLATITKMLTEAFEKRLQVQVEYLSQSVTGGESAQRVRNIDVYHVREPYFE

pLDDT: mean 88.53, std 13.13, range [34.69, 98.81]